Protein AF-A0A840B3X8-F1 (afdb_monomer_lite)

Organism: NCBI:txid1282858

pLDDT: mean 76.01, std 19.36, range [29.95, 95.94]

Foldseek 3Di:
DDDDDDDDDDDDDDDDDDDDDDDDDPPPPPPPVPCDLVNVLVVLVVLLVVLLVLLVVLLVQLLVLLVQLLVLLVQLLVDPDPVSLVSNLVSLVSNLVSLVSSLVSLVVLLVSLPDDPQVLSVLLNVLSVLLNVLSVLLSVLSVQLNVCVVVVNSVSNNVSSVSSSVSSVSSSVSSVSSSVSSSVSSVVSSVVSVVVSVVVD

Secondary structure (DSSP, 8-state):
------------------------------------HHHHHHHHHHHHHHHHHHHHHHHHHHHHHHHHHHHHHHHHHH---HHHHHHHHHHHHHHHHHHHHHHHHHHHHHHHTTTS--HHHHHHHHHHHHHHHHHHHHHHHHHHHHHHHHTT-HHHHHHHHHHHHHHHHHHHHHHHHHHHHHHHHHHHHHHHHHHHTTS--

Radius of gyration: 29.87 Å; chains: 1; bounding box: 70×22×103 Å

Sequence (201 aa):
MKMSVFYPAILMGASLMISGCSEQAEPEQETDKAVSASDVKDAARQRLTKAEQSAEVAAAEVVQAAKLSVTAAKLAVASAAQKDKQAAMELASKTEAAAVRAEERIKVTNSEIAGVVNENAKKAESLAKASVAASRDALAKTKASVEAGAKSDAAAAKAAALEAEQAANKAASAAVEASKAAAVAAKETWKKEMNETGQQD

Structure (mmCIF, N/CA/C/O backbone):
data_AF-A0A840B3X8-F1
#
_entry.id   AF-A0A840B3X8-F1
#
loop_
_atom_site.group_PDB
_atom_site.id
_atom_site.type_symbol
_atom_site.label_atom_id
_atom_site.label_alt_id
_atom_site.label_comp_id
_atom_site.label_asym_id
_atom_site.label_entity_id
_atom_site.label_seq_id
_atom_site.pdbx_PDB_ins_code
_atom_site.Cartn_x
_atom_site.Cartn_y
_atom_site.Cartn_z
_atom_site.occupancy
_atom_site.B_iso_or_equiv
_atom_site.auth_seq_id
_atom_site.auth_comp_id
_atom_site.auth_asym_id
_atom_site.auth_atom_id
_atom_site.pdbx_PDB_model_num
ATOM 1 N N . MET A 1 1 ? -41.729 5.518 -44.691 1.00 43.81 1 MET A N 1
ATOM 2 C CA . MET A 1 1 ? -42.313 4.951 -45.932 1.00 43.81 1 MET A CA 1
ATOM 3 C C . MET A 1 1 ? -41.727 5.688 -47.136 1.00 43.81 1 MET A C 1
ATOM 5 O O . MET A 1 1 ? -41.592 6.900 -47.026 1.00 43.81 1 MET A O 1
ATOM 9 N N . LYS A 1 2 ? -41.431 4.952 -48.232 1.00 36.00 2 LYS A N 1
ATOM 10 C CA . LYS A 1 2 ? -40.497 5.196 -49.376 1.00 36.00 2 LYS A CA 1
ATOM 11 C C . LYS A 1 2 ? -39.067 4.693 -49.060 1.00 36.00 2 LYS A C 1
ATOM 13 O O . LYS A 1 2 ? -38.410 5.328 -48.250 1.00 36.00 2 LYS A O 1
ATOM 18 N N . MET A 1 3 ? -38.619 3.465 -49.401 1.00 32.25 3 MET A N 1
ATOM 19 C CA . MET A 1 3 ? -38.439 2.767 -50.713 1.00 32.25 3 MET A CA 1
ATOM 20 C C . MET A 1 3 ? -37.634 3.627 -51.709 1.00 32.25 3 MET A C 1
ATOM 22 O O . MET A 1 3 ? -38.023 4.771 -51.904 1.00 32.25 3 MET A O 1
ATOM 26 N N . SER A 1 4 ? -36.520 3.222 -52.341 1.00 35.88 4 SER A N 1
ATOM 27 C CA . SER A 1 4 ? -35.952 1.909 -52.731 1.00 35.88 4 SER A CA 1
ATOM 28 C C . SER A 1 4 ? -34.420 2.047 -52.943 1.00 35.88 4 SER A C 1
ATOM 30 O O . SER A 1 4 ? -33.966 3.133 -53.279 1.00 35.88 4 SER A O 1
ATOM 32 N N . VAL A 1 5 ? -33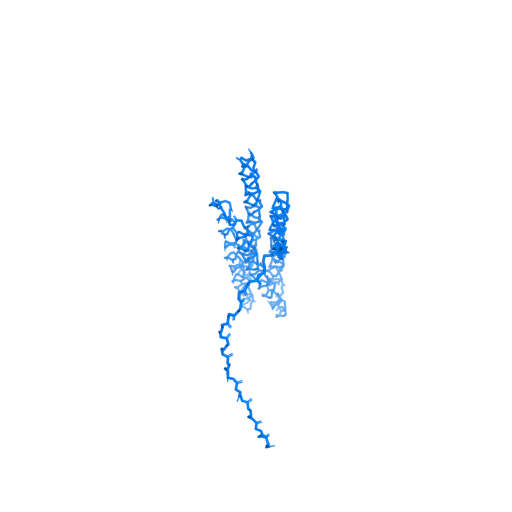.582 1.074 -52.548 1.00 44.34 5 VAL A N 1
ATOM 33 C CA . VAL A 1 5 ? -32.899 0.040 -53.383 1.00 44.34 5 VAL A CA 1
ATOM 34 C C . VAL A 1 5 ? -32.235 0.574 -54.660 1.00 44.34 5 VAL A C 1
ATOM 36 O O . VAL A 1 5 ? -32.961 1.043 -55.520 1.00 44.34 5 VAL A O 1
ATOM 39 N N . PHE A 1 6 ? -30.909 0.402 -54.809 1.00 35.62 6 PHE A N 1
ATOM 40 C CA . PHE A 1 6 ? -30.253 -0.178 -56.003 1.00 35.62 6 PHE A CA 1
ATOM 41 C C . PHE A 1 6 ? -28.744 -0.421 -55.759 1.00 35.62 6 PHE A C 1
ATOM 43 O O . PHE A 1 6 ? -27.979 0.511 -55.535 1.00 35.62 6 PHE A O 1
ATOM 50 N N . TYR A 1 7 ? -28.343 -1.695 -55.813 1.00 40.53 7 TYR A N 1
ATOM 51 C CA . TYR A 1 7 ? -26.980 -2.178 -56.089 1.00 40.53 7 TYR A CA 1
ATOM 52 C C . TYR A 1 7 ? -26.896 -2.481 -57.597 1.00 40.53 7 TYR A C 1
ATOM 54 O O . TYR A 1 7 ? -27.897 -2.922 -58.170 1.00 40.53 7 TYR A O 1
ATOM 62 N N . PRO A 1 8 ? -25.740 -2.262 -58.242 1.00 44.56 8 PRO A N 1
ATOM 63 C CA . PRO A 1 8 ? -24.958 -3.387 -58.794 1.00 44.56 8 PRO A CA 1
ATOM 64 C C . PRO A 1 8 ? -23.443 -3.145 -58.574 1.00 44.56 8 PRO A C 1
ATOM 66 O O . PRO A 1 8 ? -22.986 -2.012 -58.610 1.00 44.56 8 PRO A O 1
ATOM 69 N N . ALA A 1 9 ? -22.584 -4.083 -58.170 1.00 38.59 9 ALA A N 1
ATOM 70 C CA . ALA A 1 9 ? -22.215 -5.388 -58.726 1.00 38.59 9 ALA A CA 1
ATOM 71 C C . ALA A 1 9 ? -21.669 -5.360 -60.176 1.00 38.59 9 ALA A C 1
ATOM 73 O O . ALA A 1 9 ? -22.430 -5.436 -61.131 1.00 38.59 9 ALA A O 1
ATOM 74 N N . ILE A 1 10 ? -20.327 -5.394 -60.254 1.00 42.75 10 ILE A N 1
ATOM 75 C CA . ILE A 1 10 ? 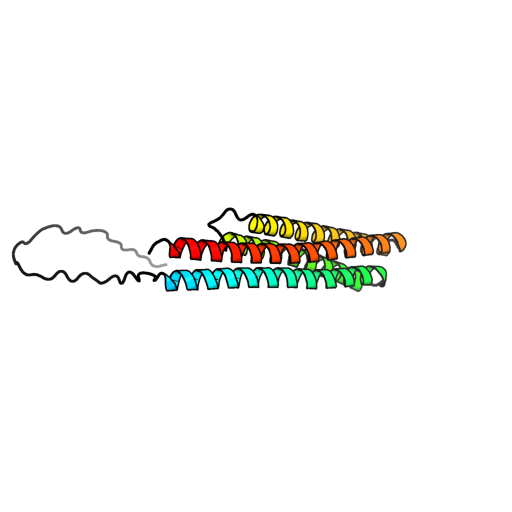-19.471 -6.121 -61.217 1.00 42.75 10 ILE A CA 1
ATOM 76 C C . ILE A 1 10 ? -19.353 -5.567 -62.649 1.00 42.75 10 ILE A C 1
ATOM 78 O O . ILE A 1 10 ? -20.283 -5.649 -63.441 1.00 42.75 10 ILE A O 1
ATOM 82 N N . LEU A 1 11 ? -18.117 -5.212 -63.034 1.00 36.28 11 LEU A N 1
ATOM 83 C CA . LEU A 1 11 ? -17.547 -5.633 -64.321 1.00 36.28 11 LEU A CA 1
ATOM 84 C C . LEU A 1 11 ? -16.011 -5.648 -64.273 1.00 36.28 11 LEU A C 1
ATOM 86 O O . LEU A 1 11 ? -15.354 -4.614 -64.188 1.00 36.28 11 LEU A O 1
ATOM 90 N N . MET A 1 12 ? -15.460 -6.864 -64.323 1.00 39.44 12 MET A N 1
ATOM 91 C CA . MET A 1 12 ? -14.094 -7.132 -64.761 1.00 39.44 12 MET A CA 1
ATOM 92 C C . MET A 1 12 ? -13.927 -6.667 -66.211 1.00 39.44 12 MET A C 1
ATOM 94 O O . MET A 1 12 ? -14.734 -7.025 -67.067 1.00 39.44 12 MET A O 1
ATOM 98 N N . GLY A 1 13 ? -12.844 -5.948 -66.492 1.00 35.03 13 GLY A N 1
ATOM 99 C CA . GLY A 1 13 ? -12.345 -5.706 -67.841 1.00 35.03 13 GLY A CA 1
ATOM 100 C C . GLY A 1 13 ? -10.888 -6.143 -67.919 1.00 35.03 13 GLY A C 1
ATOM 101 O O . GLY A 1 13 ? -10.007 -5.437 -67.442 1.00 35.03 13 GLY A O 1
ATOM 102 N N . ALA A 1 14 ? -10.648 -7.323 -68.485 1.00 35.06 14 ALA A N 1
ATOM 103 C CA . ALA A 1 14 ? -9.326 -7.789 -68.880 1.00 35.06 14 ALA A CA 1
ATOM 104 C C . ALA A 1 14 ? -9.089 -7.494 -70.369 1.00 35.06 14 ALA A C 1
ATOM 106 O O . ALA A 1 14 ? -10.002 -7.676 -71.173 1.00 35.06 14 ALA A O 1
ATOM 107 N N . SER A 1 15 ? -7.825 -7.199 -70.699 1.00 37.84 15 SER A N 1
ATOM 108 C CA . SER A 1 15 ? -7.126 -7.385 -71.993 1.00 37.84 15 SER A CA 1
ATOM 109 C C . SER A 1 15 ? -6.587 -6.123 -72.687 1.00 37.84 15 SER A C 1
ATOM 111 O O . SER A 1 15 ? -7.310 -5.383 -73.340 1.00 37.84 15 SER A O 1
ATOM 113 N N . LEU A 1 16 ? -5.255 -6.004 -72.576 1.00 35.56 16 LEU A N 1
ATOM 114 C CA . LEU A 1 16 ? -4.253 -5.904 -73.653 1.00 35.56 16 LEU A CA 1
ATOM 115 C C . LEU A 1 16 ? -4.361 -4.781 -74.698 1.00 35.56 16 LEU A C 1
ATOM 117 O O . LEU A 1 16 ? -5.151 -4.869 -75.629 1.00 35.56 16 LEU A O 1
ATOM 121 N N . MET A 1 17 ? -3.365 -3.886 -74.673 1.00 39.25 17 MET A N 1
ATOM 122 C CA . MET A 1 17 ? -2.598 -3.512 -75.869 1.00 39.25 17 MET A CA 1
ATOM 123 C C . MET A 1 17 ? -1.113 -3.342 -75.515 1.00 39.25 17 MET A C 1
ATOM 125 O O . MET A 1 17 ? -0.756 -2.713 -74.522 1.00 39.25 17 MET A O 1
ATOM 129 N N . ILE A 1 18 ? -0.268 -3.957 -76.340 1.00 38.09 18 ILE A N 1
ATOM 130 C CA . ILE A 1 18 ? 1.197 -3.931 -76.316 1.00 38.09 18 ILE A CA 1
ATOM 131 C C . ILE A 1 18 ? 1.689 -2.747 -77.164 1.00 38.09 18 ILE A C 1
ATOM 133 O O . ILE A 1 18 ? 1.070 -2.418 -78.174 1.00 38.09 18 ILE A O 1
ATOM 137 N N . SER A 1 19 ? 2.873 -2.242 -76.800 1.00 32.88 19 SER A N 1
ATOM 138 C CA . SER A 1 19 ? 3.914 -1.622 -77.643 1.00 32.88 19 SER A CA 1
ATOM 139 C C . SER A 1 19 ? 4.165 -0.127 -77.425 1.00 32.88 19 SER A C 1
ATOM 141 O O . SER A 1 19 ? 3.431 0.735 -77.896 1.00 32.88 19 SER A O 1
ATOM 143 N N . GLY A 1 20 ? 5.283 0.150 -76.751 1.00 29.95 20 GLY A N 1
ATOM 144 C CA . GLY A 1 20 ? 5.880 1.472 -76.599 1.00 29.95 20 GLY A CA 1
ATOM 145 C C . GLY A 1 20 ? 6.940 1.456 -75.502 1.00 29.95 20 GLY A C 1
ATOM 146 O O . GLY A 1 20 ? 6.627 1.700 -74.343 1.00 29.95 20 GLY A O 1
ATOM 147 N N . CYS A 1 21 ? 8.182 1.113 -75.853 1.00 43.06 21 CYS A N 1
ATOM 148 C CA . CYS A 1 21 ? 9.347 1.340 -75.001 1.00 43.06 21 CYS A CA 1
ATOM 149 C C . CYS A 1 21 ? 9.427 2.822 -74.615 1.00 43.06 21 CYS A C 1
ATOM 151 O O . CYS A 1 21 ? 9.493 3.649 -75.517 1.00 43.06 21 CYS A O 1
ATOM 153 N N . SER A 1 22 ? 9.463 3.121 -73.315 1.00 35.78 22 SER A N 1
ATOM 154 C CA . SER A 1 22 ? 10.277 4.188 -72.719 1.00 35.78 22 SER A CA 1
ATOM 155 C C . SER A 1 22 ? 10.156 4.151 -71.195 1.00 35.78 22 SER A C 1
ATOM 157 O O . SER A 1 22 ? 9.058 4.157 -70.646 1.00 35.78 22 SER A O 1
ATOM 159 N N . GLU A 1 23 ? 11.318 4.087 -70.547 1.00 41.47 23 GLU A N 1
ATOM 160 C CA . GLU A 1 23 ? 11.587 4.424 -69.148 1.00 41.47 23 GLU A CA 1
ATOM 161 C C . GLU A 1 23 ? 10.646 5.480 -68.546 1.00 41.47 23 GLU A C 1
ATOM 163 O O . GLU A 1 23 ? 10.614 6.614 -69.010 1.00 41.47 23 GLU A O 1
ATOM 168 N N . GLN A 1 24 ? 9.963 5.124 -67.455 1.00 32.78 24 GLN A N 1
ATOM 169 C CA . GLN A 1 24 ? 10.092 5.780 -66.146 1.00 32.78 24 GLN A CA 1
ATOM 170 C C . GLN A 1 24 ? 9.177 5.061 -65.151 1.00 32.78 24 GLN A C 1
ATOM 172 O O . GLN A 1 24 ? 7.973 5.290 -65.087 1.00 32.78 24 GLN A O 1
ATOM 177 N N . ALA A 1 25 ? 9.771 4.161 -64.370 1.00 32.81 25 AL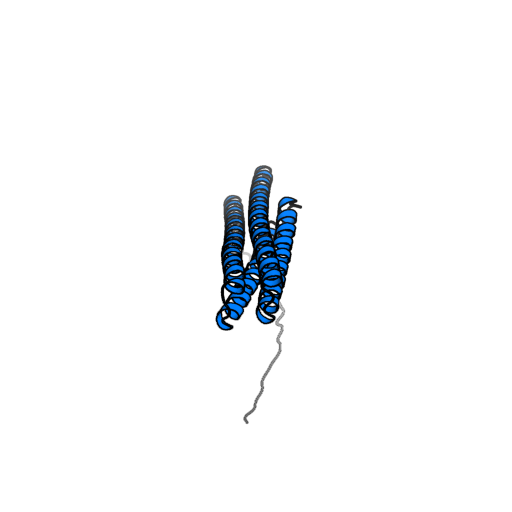A A N 1
ATOM 178 C CA . ALA A 1 25 ? 9.214 3.806 -63.078 1.00 32.81 25 ALA A CA 1
ATOM 179 C C . ALA A 1 25 ? 9.441 5.013 -62.161 1.00 32.81 25 ALA A C 1
ATOM 181 O O . ALA A 1 25 ? 10.573 5.274 -61.758 1.00 32.81 25 ALA A O 1
ATOM 182 N N . GLU A 1 26 ? 8.390 5.770 -61.868 1.00 33.00 26 GLU A N 1
ATOM 183 C CA . GLU A 1 26 ? 8.345 6.551 -60.637 1.00 33.00 26 GLU A CA 1
ATOM 184 C C . GLU A 1 26 ? 7.932 5.574 -59.531 1.00 33.00 26 GLU A C 1
ATOM 186 O O . GLU A 1 26 ? 6.785 5.122 -59.524 1.00 33.00 26 GLU A O 1
ATOM 191 N N . PRO A 1 27 ? 8.834 5.157 -58.625 1.00 37.50 27 PRO A N 1
ATOM 192 C CA . PRO A 1 27 ? 8.375 4.568 -57.388 1.00 37.50 27 PRO A CA 1
ATOM 193 C C . PRO A 1 27 ? 7.737 5.700 -56.585 1.00 37.50 27 PRO A C 1
ATOM 195 O O . PRO A 1 27 ? 8.393 6.697 -56.270 1.00 37.50 27 PRO A O 1
ATOM 198 N N . GLU A 1 28 ? 6.455 5.548 -56.258 1.00 36.66 28 GLU A N 1
ATOM 199 C CA . GLU A 1 28 ? 5.870 6.266 -55.136 1.00 36.66 28 GLU A CA 1
ATOM 200 C C . GLU A 1 28 ? 6.794 6.039 -53.935 1.00 36.66 28 GLU A C 1
ATOM 202 O O . GLU A 1 28 ? 6.959 4.918 -53.450 1.00 36.66 28 GLU A O 1
ATOM 207 N N . GLN A 1 29 ? 7.481 7.101 -53.513 1.00 36.72 29 GLN A N 1
ATOM 208 C CA . GLN A 1 29 ? 8.194 7.136 -52.249 1.00 36.72 29 GLN A CA 1
ATOM 209 C C . GLN A 1 29 ? 7.149 7.011 -51.136 1.00 36.72 29 GLN A C 1
ATOM 211 O O . GLN A 1 29 ? 6.694 8.006 -50.572 1.00 36.72 29 GLN A O 1
ATOM 216 N N . GLU A 1 30 ? 6.806 5.779 -50.765 1.00 37.25 30 GLU A N 1
ATOM 217 C CA . GLU A 1 30 ? 6.606 5.482 -49.356 1.00 37.25 30 GLU A CA 1
ATOM 218 C C . GLU A 1 30 ? 7.926 5.842 -48.676 1.00 37.25 30 GLU A C 1
ATOM 220 O O . GLU A 1 30 ? 8.924 5.126 -48.754 1.00 37.25 30 GLU A O 1
ATOM 225 N N . THR A 1 31 ? 7.974 7.031 -48.075 1.00 38.34 31 THR A N 1
ATOM 226 C CA . THR A 1 31 ? 9.018 7.370 -47.118 1.00 38.34 31 THR A CA 1
ATOM 227 C C . THR A 1 31 ? 8.847 6.438 -45.929 1.00 38.34 31 THR A C 1
ATOM 229 O O . THR A 1 31 ? 8.190 6.783 -44.944 1.00 38.34 31 THR A O 1
ATOM 232 N N . ASP A 1 32 ? 9.436 5.254 -46.038 1.00 42.78 32 ASP A N 1
ATOM 233 C CA . ASP A 1 32 ? 9.827 4.435 -44.909 1.00 42.78 32 ASP A CA 1
ATOM 234 C C . ASP A 1 32 ? 10.766 5.323 -44.085 1.00 42.78 32 ASP A C 1
ATOM 236 O O . ASP A 1 32 ? 11.942 5.516 -44.407 1.00 42.78 32 ASP A O 1
ATOM 240 N N . LYS A 1 33 ? 10.213 6.013 -43.079 1.00 53.09 33 LYS A N 1
ATOM 241 C CA . LYS A 1 33 ? 11.020 6.747 -42.107 1.00 53.09 33 LYS A CA 1
ATOM 242 C C . LYS A 1 33 ? 11.828 5.695 -41.368 1.00 53.09 33 LYS A C 1
ATOM 244 O O . LYS A 1 33 ? 11.353 5.133 -40.385 1.00 53.09 33 LYS A O 1
ATOM 249 N N . ALA A 1 34 ? 13.038 5.437 -41.854 1.00 53.72 34 ALA A N 1
ATOM 250 C CA . ALA A 1 34 ? 14.050 4.700 -41.127 1.00 53.72 34 ALA A CA 1
ATOM 251 C C . ALA A 1 34 ? 14.222 5.400 -39.775 1.00 53.72 34 ALA A C 1
ATOM 253 O O . ALA A 1 34 ? 14.782 6.493 -39.693 1.00 53.72 34 ALA A O 1
ATOM 254 N N . VAL A 1 35 ? 13.640 4.812 -38.730 1.00 59.06 35 VAL A N 1
ATOM 255 C CA . VAL A 1 35 ? 13.778 5.297 -37.360 1.00 59.06 35 VAL A CA 1
ATOM 256 C C . VAL A 1 35 ? 15.261 5.198 -37.039 1.00 59.06 35 VAL A C 1
ATOM 258 O O . VAL A 1 35 ? 15.825 4.103 -37.038 1.00 59.06 35 VAL A O 1
ATOM 261 N N . SER A 1 36 ? 15.918 6.341 -36.849 1.00 67.38 36 SER A N 1
ATOM 262 C CA . SER A 1 36 ? 17.353 6.354 -36.590 1.00 67.38 36 SER A CA 1
ATOM 263 C C . SER A 1 36 ? 17.643 5.695 -35.239 1.00 67.38 36 SER A C 1
ATOM 265 O O . SER A 1 36 ? 16.811 5.722 -34.328 1.00 67.38 36 SER A O 1
ATOM 267 N N . ALA A 1 37 ? 18.841 5.134 -35.058 1.00 66.56 37 ALA A N 1
ATOM 268 C CA . ALA A 1 37 ? 19.251 4.592 -33.761 1.00 66.56 37 ALA A CA 1
ATOM 269 C C . ALA A 1 37 ? 19.148 5.645 -32.634 1.00 66.56 37 ALA A C 1
ATOM 271 O O . ALA A 1 37 ? 18.861 5.295 -31.491 1.00 66.56 37 ALA A O 1
ATOM 272 N N . SER A 1 38 ? 19.319 6.937 -32.947 1.00 71.38 38 SER A N 1
ATOM 273 C CA . SER A 1 38 ? 19.054 8.047 -32.021 1.00 71.38 38 SER A CA 1
ATOM 274 C C . SER A 1 38 ? 17.578 8.177 -31.641 1.00 71.38 38 SER A C 1
ATOM 276 O O . SER A 1 38 ? 17.282 8.312 -30.456 1.00 71.38 38 SER A O 1
ATOM 278 N N . ASP A 1 39 ? 16.652 8.051 -32.596 1.00 77.62 39 ASP A N 1
ATOM 279 C CA . ASP A 1 39 ? 15.210 8.133 -32.325 1.00 77.62 39 ASP A CA 1
ATOM 280 C C . ASP A 1 39 ? 14.736 6.971 -31.436 1.00 77.62 39 ASP A C 1
ATOM 282 O O . ASP A 1 39 ? 13.909 7.162 -30.541 1.00 77.62 39 ASP A O 1
ATOM 286 N N . VAL A 1 40 ? 15.298 5.770 -31.629 1.00 74.19 40 VAL A N 1
ATOM 287 C CA . VAL A 1 40 ? 15.023 4.601 -30.773 1.00 74.19 40 VAL A CA 1
ATOM 288 C C . VAL A 1 40 ? 15.526 4.833 -29.345 1.00 74.19 40 VAL A C 1
ATOM 290 O O . VAL A 1 40 ? 14.791 4.584 -28.386 1.00 74.19 40 VAL A O 1
ATOM 293 N N . LYS A 1 41 ? 16.752 5.353 -29.188 1.00 76.81 41 LYS A N 1
ATOM 294 C CA . LYS A 1 41 ? 17.351 5.649 -27.875 1.00 76.81 41 LYS A CA 1
ATOM 295 C C . LYS A 1 41 ? 16.565 6.733 -27.132 1.00 76.81 41 LYS A C 1
ATOM 297 O O . LYS A 1 41 ? 16.276 6.575 -25.946 1.00 76.81 41 LYS A O 1
ATOM 302 N N . ASP A 1 42 ? 16.152 7.798 -27.811 1.00 80.44 42 ASP A N 1
ATOM 303 C CA . ASP A 1 42 ? 15.362 8.863 -27.188 1.00 80.44 42 ASP A CA 1
ATOM 304 C C . ASP A 1 42 ? 13.955 8.387 -26.798 1.00 80.44 42 ASP A C 1
ATOM 306 O O . ASP A 1 42 ? 13.479 8.696 -25.700 1.00 80.44 42 ASP A O 1
ATOM 310 N N . ALA A 1 43 ? 13.309 7.569 -27.634 1.00 78.06 43 ALA A N 1
ATOM 311 C CA . ALA A 1 43 ? 12.009 6.979 -27.323 1.00 78.06 43 ALA A CA 1
ATOM 312 C C . ALA A 1 43 ? 12.071 6.034 -26.110 1.00 78.06 43 ALA A C 1
ATOM 314 O O . ALA A 1 43 ? 11.212 6.112 -25.224 1.00 78.06 43 ALA A O 1
ATOM 315 N N . ALA A 1 44 ? 13.094 5.179 -26.030 1.00 74.81 44 ALA A N 1
ATOM 316 C CA . ALA A 1 44 ? 13.322 4.294 -24.889 1.00 74.81 44 ALA A CA 1
ATOM 317 C C . ALA A 1 44 ? 13.569 5.086 -23.594 1.00 74.81 44 ALA A C 1
ATOM 319 O O . ALA A 1 44 ? 12.943 4.819 -22.565 1.00 74.81 44 ALA A O 1
ATOM 320 N N . ARG A 1 45 ? 14.390 6.143 -23.655 1.00 80.25 45 ARG A N 1
ATOM 321 C CA . ARG A 1 45 ? 14.662 7.009 -22.501 1.00 80.25 45 ARG A CA 1
ATOM 322 C C . ARG A 1 45 ? 13.392 7.664 -21.978 1.00 80.25 45 ARG A C 1
ATOM 324 O O . ARG A 1 45 ? 13.131 7.640 -20.778 1.00 80.25 45 ARG A O 1
ATOM 331 N N . GLN A 1 46 ? 12.594 8.237 -22.878 1.00 83.94 46 GLN A N 1
ATOM 332 C CA . GLN A 1 46 ? 11.345 8.900 -22.512 1.00 83.94 46 GLN A CA 1
ATOM 333 C C . GLN A 1 46 ? 10.338 7.932 -21.889 1.00 83.94 46 GLN A C 1
ATOM 335 O O . GLN A 1 46 ? 9.667 8.302 -20.925 1.00 83.94 46 GLN A O 1
ATOM 340 N N . ARG A 1 47 ? 10.229 6.707 -22.416 1.00 80.75 47 ARG A N 1
ATOM 341 C CA . ARG A 1 47 ? 9.367 5.661 -21.847 1.00 80.75 47 ARG A CA 1
ATOM 342 C C . ARG A 1 47 ? 9.787 5.321 -20.421 1.00 80.75 47 ARG A C 1
ATOM 344 O O . ARG A 1 47 ? 8.986 5.461 -19.506 1.00 80.75 47 ARG A O 1
ATOM 351 N N . LEU A 1 48 ? 11.061 5.000 -20.209 1.00 80.12 48 LEU A N 1
ATOM 352 C CA . LEU A 1 48 ? 11.570 4.611 -18.892 1.00 80.12 48 LEU A CA 1
ATOM 353 C C . LEU A 1 48 ? 11.476 5.749 -17.862 1.00 80.12 48 LEU A C 1
ATOM 355 O O . LEU A 1 48 ? 11.103 5.501 -16.718 1.00 80.12 48 LEU A O 1
ATOM 359 N N . THR A 1 49 ? 11.714 7.004 -18.265 1.00 83.25 49 THR A N 1
ATOM 360 C CA . THR A 1 49 ? 11.499 8.167 -17.383 1.00 83.25 49 THR A CA 1
ATOM 361 C C . THR A 1 49 ? 10.027 8.337 -16.996 1.00 83.25 49 THR A C 1
ATOM 363 O O . THR A 1 49 ? 9.728 8.607 -15.834 1.00 83.25 49 THR A O 1
ATOM 366 N N . LYS A 1 50 ? 9.085 8.157 -17.932 1.00 83.50 50 LYS A N 1
ATOM 367 C CA . LYS A 1 50 ? 7.647 8.199 -17.612 1.00 83.50 50 LYS A CA 1
ATOM 368 C C . LYS A 1 50 ? 7.250 7.064 -16.670 1.00 83.50 50 LYS A C 1
ATOM 370 O O . LYS A 1 50 ? 6.464 7.284 -15.748 1.00 83.50 50 LYS A O 1
ATOM 375 N N . ALA A 1 51 ? 7.812 5.879 -16.878 1.00 76.44 51 ALA A N 1
ATOM 376 C CA . ALA A 1 51 ? 7.547 4.707 -16.062 1.00 76.44 51 ALA A CA 1
ATOM 377 C C . ALA A 1 51 ? 8.039 4.891 -14.611 1.00 76.44 51 ALA A C 1
ATOM 379 O O . ALA A 1 51 ? 7.323 4.537 -13.671 1.00 76.44 51 ALA A O 1
ATOM 380 N N . GLU A 1 52 ? 9.212 5.510 -14.425 1.00 80.81 52 GLU A N 1
ATOM 381 C CA . GLU A 1 52 ? 9.766 5.891 -13.117 1.00 80.81 52 GLU A CA 1
ATOM 382 C C . GLU A 1 52 ? 8.875 6.923 -12.408 1.00 80.81 52 GLU A C 1
ATOM 384 O O . GLU A 1 52 ? 8.410 6.679 -11.294 1.00 80.81 52 GLU A O 1
ATOM 389 N N . GLN A 1 53 ? 8.529 8.021 -13.087 1.00 87.06 53 GLN A N 1
ATOM 390 C CA . GLN A 1 53 ? 7.646 9.058 -12.535 1.00 87.06 53 GLN A CA 1
ATOM 391 C C . GLN A 1 53 ? 6.268 8.504 -12.149 1.00 87.06 53 GLN A C 1
ATOM 393 O O . GLN A 1 53 ? 5.721 8.851 -11.102 1.00 87.06 53 GLN A O 1
ATOM 398 N N . SER A 1 54 ? 5.697 7.618 -12.970 1.00 83.06 54 SER A N 1
ATOM 399 C CA . SER A 1 54 ? 4.413 6.973 -12.676 1.00 83.06 54 SER A CA 1
ATOM 400 C C . SER A 1 54 ? 4.478 6.131 -11.396 1.00 83.06 54 SER A C 1
ATOM 402 O O . SER A 1 54 ? 3.560 6.187 -10.572 1.00 83.06 54 SER A O 1
ATOM 404 N N . ALA A 1 55 ? 5.577 5.396 -11.192 1.00 80.00 55 ALA A N 1
ATOM 405 C CA . ALA A 1 55 ? 5.796 4.595 -9.992 1.00 80.00 55 ALA A CA 1
ATOM 406 C C . ALA A 1 55 ? 6.030 5.462 -8.739 1.00 80.00 55 ALA A C 1
ATOM 408 O O . ALA A 1 55 ? 5.570 5.114 -7.652 1.00 80.00 55 ALA A O 1
ATOM 409 N N . GLU A 1 56 ? 6.713 6.600 -8.861 1.00 87.19 56 GLU A N 1
ATOM 410 C CA . GLU A 1 56 ? 6.883 7.554 -7.754 1.00 87.19 56 GLU A CA 1
ATOM 411 C C . GLU A 1 56 ? 5.559 8.207 -7.341 1.00 87.19 56 GLU A C 1
ATOM 413 O O . GLU A 1 56 ? 5.232 8.253 -6.152 1.00 87.19 56 GLU A O 1
ATOM 418 N N . VAL A 1 57 ? 4.757 8.656 -8.314 1.00 89.31 57 VAL A N 1
ATOM 419 C CA . VAL A 1 57 ? 3.421 9.223 -8.063 1.00 89.31 57 VAL A CA 1
ATOM 420 C C . VAL A 1 57 ? 2.528 8.197 -7.367 1.00 89.31 57 VAL A C 1
ATOM 422 O O . VAL A 1 57 ? 1.876 8.520 -6.375 1.00 89.31 57 VAL A O 1
ATOM 425 N N . ALA A 1 58 ? 2.553 6.946 -7.832 1.00 81.06 58 ALA A N 1
ATOM 426 C CA . ALA A 1 58 ? 1.856 5.832 -7.198 1.00 81.06 58 ALA A CA 1
ATOM 427 C C . ALA A 1 58 ? 2.224 5.682 -5.712 1.00 81.06 58 ALA A C 1
ATOM 429 O O . ALA A 1 58 ? 1.344 5.619 -4.852 1.00 81.06 58 ALA A O 1
ATOM 430 N N . ALA A 1 59 ? 3.520 5.656 -5.394 1.00 85.94 59 ALA A N 1
ATOM 431 C CA . ALA A 1 59 ? 3.979 5.533 -4.015 1.00 85.94 59 ALA A CA 1
ATOM 432 C C . ALA A 1 59 ? 3.578 6.742 -3.159 1.00 85.94 59 ALA A C 1
ATOM 434 O O . ALA A 1 59 ? 3.134 6.570 -2.022 1.00 85.94 59 ALA A O 1
ATOM 435 N N . ALA A 1 60 ? 3.682 7.958 -3.701 1.00 90.56 60 ALA A N 1
ATOM 436 C CA . ALA A 1 60 ? 3.289 9.178 -3.005 1.00 90.56 60 ALA A CA 1
ATOM 437 C C . ALA A 1 60 ? 1.788 9.198 -2.667 1.00 90.56 60 ALA A C 1
ATOM 439 O O . ALA A 1 60 ? 1.426 9.537 -1.537 1.00 90.56 60 ALA A O 1
ATOM 440 N N . GLU A 1 61 ? 0.925 8.774 -3.600 1.00 88.44 61 GLU A N 1
ATOM 441 C CA . GLU A 1 61 ? -0.519 8.639 -3.367 1.00 88.44 61 GLU A CA 1
ATOM 442 C C . GLU A 1 61 ? -0.810 7.674 -2.205 1.00 88.44 61 GLU A C 1
ATOM 444 O O . GLU A 1 61 ? -1.597 8.002 -1.313 1.00 88.44 61 GLU A O 1
ATOM 449 N N . VAL A 1 62 ? -0.149 6.510 -2.169 1.00 87.06 62 VAL A N 1
ATOM 450 C CA . VAL A 1 62 ? -0.326 5.526 -1.085 1.00 87.06 62 VAL A CA 1
ATOM 451 C C . VAL A 1 62 ? 0.167 6.073 0.247 1.00 87.06 62 VAL A C 1
ATOM 453 O O . VAL A 1 62 ? -0.523 5.935 1.252 1.00 87.06 62 VAL A O 1
ATOM 456 N N . VAL A 1 63 ? 1.329 6.728 0.278 1.00 89.00 63 VAL A N 1
ATOM 457 C CA . VAL A 1 63 ? 1.874 7.338 1.502 1.00 89.00 63 VAL A CA 1
ATOM 458 C C . VAL A 1 63 ? 0.929 8.412 2.038 1.00 89.00 63 VAL A C 1
ATOM 460 O O . VAL A 1 63 ? 0.681 8.477 3.244 1.00 89.00 63 VAL A O 1
ATOM 463 N N . GLN A 1 64 ? 0.392 9.264 1.164 1.00 90.56 64 GLN A N 1
ATOM 464 C CA . GLN A 1 64 ? -0.566 10.289 1.564 1.00 90.56 64 GLN A CA 1
ATOM 465 C C . GLN A 1 64 ? -1.855 9.659 2.095 1.00 90.56 64 GLN A C 1
ATOM 467 O O . GLN A 1 64 ? -2.343 10.066 3.150 1.00 90.56 64 GLN A O 1
ATOM 472 N N . ALA A 1 65 ? -2.385 8.650 1.406 1.00 85.12 65 ALA A N 1
ATOM 473 C CA . ALA A 1 65 ? -3.597 7.974 1.833 1.00 85.12 65 ALA A CA 1
ATOM 474 C C . ALA A 1 65 ? -3.391 7.237 3.167 1.00 85.12 65 ALA A C 1
ATOM 476 O O . ALA A 1 65 ? -4.180 7.421 4.089 1.00 85.12 65 ALA A O 1
ATOM 477 N N . ALA A 1 66 ? -2.266 6.542 3.346 1.00 83.06 66 ALA A N 1
ATOM 478 C CA . ALA A 1 66 ? -1.902 5.899 4.604 1.00 83.06 66 ALA A CA 1
ATOM 479 C C . ALA A 1 66 ? -1.851 6.899 5.770 1.00 83.06 66 ALA A C 1
ATOM 481 O O . ALA A 1 66 ? -2.411 6.626 6.829 1.00 83.06 66 ALA A O 1
ATOM 482 N N . LYS A 1 67 ? -1.274 8.095 5.574 1.00 87.88 67 LYS A N 1
ATOM 483 C CA . LYS A 1 67 ? -1.306 9.168 6.589 1.00 87.88 67 LYS A CA 1
ATOM 484 C C . LYS A 1 67 ? -2.736 9.574 6.950 1.00 87.88 67 LYS A C 1
ATOM 486 O O . LYS A 1 67 ? -3.036 9.779 8.124 1.00 87.88 67 LYS A O 1
ATOM 491 N N . LEU A 1 68 ? -3.627 9.669 5.963 1.00 86.75 68 LEU A N 1
ATOM 492 C CA . LEU A 1 68 ? -5.044 9.940 6.208 1.00 86.75 68 LEU A CA 1
ATOM 493 C C . LEU A 1 68 ? -5.723 8.785 6.959 1.00 86.75 68 LEU A C 1
ATOM 495 O O . LEU A 1 68 ? -6.504 9.045 7.870 1.00 86.75 68 LEU A O 1
ATOM 499 N N . SER A 1 69 ? -5.389 7.531 6.648 1.00 78.56 69 SER A N 1
ATOM 500 C CA . SER A 1 69 ? -5.881 6.350 7.373 1.00 78.56 69 SER A CA 1
ATOM 501 C C . SER A 1 69 ? -5.415 6.315 8.829 1.00 78.56 69 SER A C 1
ATOM 503 O O . SER A 1 69 ? -6.170 5.920 9.714 1.00 78.56 69 SER A O 1
ATOM 505 N N . VAL A 1 70 ? -4.189 6.761 9.111 1.00 83.62 70 VAL A N 1
ATOM 506 C CA . VAL A 1 70 ? -3.694 6.907 10.489 1.00 83.62 70 VAL A CA 1
ATOM 507 C C . VAL A 1 70 ? -4.488 7.982 11.231 1.00 83.62 70 VAL A C 1
ATOM 509 O O . VAL A 1 70 ? -4.905 7.775 12.370 1.00 83.62 70 VAL A O 1
ATOM 512 N N . THR A 1 71 ? -4.752 9.120 10.586 1.00 83.88 71 THR A N 1
ATOM 513 C CA . THR A 1 71 ? -5.617 10.166 11.154 1.00 83.88 71 THR A CA 1
ATOM 514 C C . THR A 1 71 ? -7.024 9.632 11.421 1.00 83.88 71 THR A C 1
ATOM 516 O O . THR A 1 71 ? -7.575 9.869 12.492 1.00 83.88 71 THR A O 1
ATOM 519 N N . ALA A 1 72 ? -7.579 8.847 10.500 1.00 76.38 72 ALA A N 1
ATOM 520 C CA . ALA A 1 72 ? -8.854 8.163 10.668 1.00 76.38 72 ALA A CA 1
ATOM 521 C C . ALA A 1 72 ? -8.885 7.222 11.874 1.00 76.38 72 ALA A C 1
ATOM 523 O O . ALA A 1 72 ? -9.816 7.294 12.672 1.00 76.38 72 ALA A O 1
ATOM 524 N N . ALA A 1 73 ? -7.866 6.378 12.042 1.00 75.44 73 ALA A N 1
ATOM 525 C CA . ALA A 1 73 ? -7.766 5.477 13.186 1.00 75.44 73 ALA A CA 1
ATOM 526 C C . ALA A 1 73 ? -7.735 6.251 14.517 1.00 75.44 73 ALA A C 1
ATOM 528 O O . ALA A 1 73 ? -8.403 5.874 15.479 1.00 75.44 73 ALA A O 1
ATOM 529 N N . LYS A 1 74 ? -7.028 7.387 14.556 1.00 81.56 74 LYS A N 1
ATOM 530 C CA . LYS A 1 74 ? -6.981 8.274 15.730 1.00 81.56 74 LYS A CA 1
ATOM 531 C C . LYS A 1 74 ? -8.333 8.940 16.001 1.00 81.56 74 LYS A C 1
ATOM 533 O O . LYS A 1 74 ? -8.780 8.967 17.147 1.00 81.56 74 LYS A O 1
ATOM 538 N N . LEU A 1 75 ? -9.010 9.423 14.958 1.00 74.56 75 LEU A N 1
ATOM 539 C CA . LEU A 1 75 ? -10.348 10.018 15.055 1.00 74.56 75 LEU A CA 1
ATOM 540 C C . LEU A 1 75 ? -11.405 9.010 15.525 1.00 74.56 75 LEU A C 1
ATOM 542 O O . LEU A 1 75 ? -12.238 9.358 16.359 1.00 74.56 75 LEU A O 1
ATOM 546 N N . ALA A 1 76 ? -11.343 7.764 15.047 1.00 72.62 76 ALA A N 1
ATOM 547 C CA . ALA A 1 76 ? -12.277 6.701 15.419 1.00 72.62 76 ALA A CA 1
ATOM 548 C C . ALA A 1 76 ? -12.264 6.392 16.926 1.00 72.62 76 ALA A C 1
ATOM 550 O O . ALA A 1 76 ? -13.294 6.026 17.488 1.00 72.62 76 ALA A O 1
ATOM 551 N N . VAL A 1 77 ? -11.113 6.567 17.581 1.00 79.25 77 VAL A N 1
ATOM 552 C CA . VAL A 1 77 ? -10.957 6.384 19.032 1.00 79.25 77 VAL A CA 1
ATOM 553 C C . VAL A 1 77 ? -11.317 7.648 19.814 1.00 79.25 77 VAL A C 1
ATOM 555 O O . VAL A 1 77 ? -11.831 7.553 20.927 1.00 79.25 77 VAL A O 1
ATOM 558 N N . ALA A 1 78 ? -11.022 8.830 19.267 1.00 78.00 78 ALA A N 1
ATOM 559 C CA . ALA A 1 78 ? -11.205 10.101 19.967 1.00 78.00 78 ALA A CA 1
ATOM 560 C C . ALA A 1 78 ? -12.653 10.618 19.938 1.00 78.00 78 ALA A C 1
ATOM 562 O O . ALA A 1 78 ? -13.040 11.375 20.828 1.00 78.00 78 ALA A O 1
ATOM 563 N N . SER A 1 79 ? -13.449 10.232 18.935 1.00 72.06 79 SER A N 1
ATOM 564 C CA . SER A 1 79 ? -14.788 10.782 18.723 1.00 72.06 79 SER A CA 1
ATOM 565 C C . SER A 1 79 ? -15.908 9.764 18.928 1.00 72.06 79 SER A C 1
ATOM 567 O O . SER A 1 79 ? -15.923 8.677 18.351 1.00 72.06 79 SER A O 1
ATOM 569 N N . ALA A 1 80 ? -16.920 10.165 19.701 1.00 69.12 80 ALA A N 1
ATOM 570 C CA . ALA A 1 80 ? -18.186 9.442 19.800 1.00 69.12 80 ALA A CA 1
ATOM 571 C C . ALA A 1 80 ? -19.114 9.703 18.595 1.00 69.12 80 ALA A C 1
ATOM 573 O O . ALA A 1 80 ? -20.103 8.989 18.417 1.00 69.12 80 ALA A O 1
ATOM 574 N N . ALA A 1 81 ? -18.816 10.709 17.763 1.00 80.25 81 ALA A N 1
ATOM 575 C CA . ALA A 1 81 ? -19.693 11.138 16.683 1.00 80.25 81 ALA A CA 1
ATOM 576 C C . ALA A 1 81 ? -19.689 10.147 15.508 1.00 80.25 81 ALA A C 1
ATOM 578 O O . ALA A 1 81 ? -18.647 9.778 14.965 1.00 80.25 81 ALA A O 1
ATOM 579 N N . GLN A 1 82 ? -20.884 9.774 15.044 1.00 77.31 82 GLN A N 1
ATOM 580 C CA . GLN A 1 82 ? -21.049 8.858 13.911 1.00 77.31 82 GLN A CA 1
ATOM 581 C C . GLN A 1 82 ? -20.434 9.400 12.610 1.00 77.31 82 GLN A C 1
ATOM 583 O O . GLN A 1 82 ? -19.914 8.629 11.805 1.00 77.31 82 GLN A O 1
ATOM 588 N N . LYS A 1 83 ? -20.452 10.725 12.419 1.00 82.19 83 LYS A N 1
ATOM 589 C CA . LYS A 1 83 ? -19.839 11.391 11.262 1.00 82.19 83 LYS A CA 1
ATOM 590 C C . LYS A 1 83 ? -18.325 11.157 11.199 1.00 82.19 83 LYS A C 1
ATOM 592 O O . LYS A 1 83 ? -17.796 10.907 10.121 1.00 82.19 83 LYS A O 1
ATOM 597 N N . ASP A 1 84 ? -17.647 11.158 12.342 1.00 80.88 84 ASP A N 1
ATOM 598 C CA . ASP A 1 84 ? -16.195 10.958 12.400 1.00 80.88 84 ASP A CA 1
ATOM 599 C C . ASP A 1 84 ? -15.827 9.490 12.165 1.00 80.88 84 ASP A C 1
ATOM 601 O O . ASP A 1 84 ? -14.832 9.194 11.508 1.00 80.88 84 ASP A O 1
ATOM 605 N N . LYS A 1 85 ? -16.686 8.561 12.601 1.00 80.56 85 LYS A N 1
ATOM 606 C CA . LYS A 1 85 ? -16.574 7.130 12.278 1.00 80.56 85 LYS A CA 1
ATOM 607 C C . LYS A 1 85 ? -16.739 6.865 10.777 1.00 80.56 85 LYS A C 1
ATOM 609 O O . LYS A 1 85 ? -15.996 6.069 10.210 1.00 80.56 85 LYS A O 1
ATOM 614 N N . GLN A 1 86 ? -17.674 7.551 10.116 1.00 84.50 86 GLN A N 1
ATOM 615 C CA . GLN A 1 86 ? -17.838 7.478 8.658 1.00 84.50 86 GLN A CA 1
ATOM 616 C C . GLN A 1 86 ? -16.634 8.072 7.922 1.00 84.50 86 GLN A C 1
ATOM 618 O O . GLN A 1 86 ? -16.112 7.436 7.008 1.00 84.50 86 GLN A O 1
ATOM 623 N N . ALA A 1 87 ? -16.148 9.236 8.360 1.00 85.19 87 ALA A N 1
ATOM 624 C CA . ALA A 1 87 ? -14.938 9.838 7.811 1.00 85.19 87 ALA A CA 1
ATOM 625 C C . ALA A 1 87 ? -13.728 8.904 7.974 1.00 85.19 87 ALA A C 1
ATOM 627 O O . ALA A 1 87 ? -12.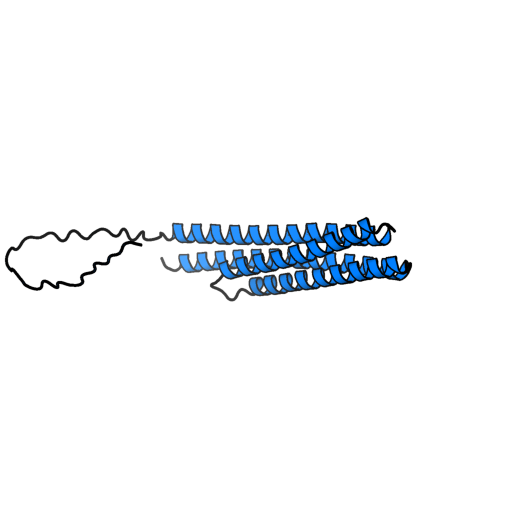942 8.743 7.042 1.00 85.19 87 ALA A O 1
ATOM 628 N N . ALA A 1 88 ? -13.605 8.224 9.118 1.00 82.38 88 ALA A N 1
ATOM 629 C CA . ALA A 1 88 ? -12.533 7.266 9.344 1.00 82.38 88 ALA A CA 1
ATOM 630 C C . ALA A 1 88 ? -12.563 6.103 8.336 1.00 82.38 88 ALA A C 1
ATOM 632 O O . ALA A 1 88 ? -11.541 5.764 7.737 1.00 82.38 88 ALA A O 1
ATOM 633 N N . MET A 1 89 ? -13.750 5.541 8.093 1.00 84.44 89 MET A N 1
ATOM 634 C CA . MET A 1 89 ? -13.951 4.484 7.098 1.00 84.44 89 MET A CA 1
ATOM 635 C C . MET A 1 89 ? -13.661 4.959 5.669 1.00 84.44 89 MET A C 1
ATOM 637 O O . MET A 1 89 ? -13.036 4.234 4.895 1.00 84.44 89 MET A O 1
ATOM 641 N N . GLU A 1 90 ? -14.071 6.179 5.316 1.00 88.50 90 GLU A N 1
ATOM 642 C CA . GLU A 1 90 ? -13.816 6.760 3.996 1.00 88.50 90 GLU A CA 1
ATOM 643 C C . GLU A 1 90 ? -12.312 6.934 3.734 1.00 88.50 90 GLU A C 1
ATOM 645 O O . GLU A 1 90 ? -11.814 6.572 2.668 1.00 88.50 90 GLU A O 1
ATOM 650 N N . LEU A 1 91 ? -11.561 7.453 4.709 1.00 85.06 91 LEU A N 1
ATOM 651 C CA . LEU A 1 91 ? -10.113 7.644 4.579 1.00 85.06 91 LEU A CA 1
ATOM 652 C C . LEU A 1 91 ? -9.355 6.308 4.494 1.00 85.06 91 LEU A C 1
ATOM 654 O O . LEU A 1 91 ? -8.414 6.184 3.704 1.00 85.06 91 LEU A O 1
ATOM 658 N N . ALA A 1 92 ? -9.780 5.291 5.246 1.00 82.62 92 ALA A N 1
ATOM 659 C CA . ALA A 1 92 ? -9.208 3.951 5.137 1.00 82.62 92 ALA A CA 1
ATOM 660 C C . ALA A 1 92 ? -9.496 3.320 3.759 1.00 82.62 92 ALA A C 1
ATOM 662 O O . ALA A 1 92 ? -8.598 2.766 3.126 1.00 82.62 92 ALA A O 1
ATOM 663 N N . SER A 1 93 ? -10.710 3.500 3.228 1.00 87.81 93 SER A N 1
ATOM 664 C CA . SER A 1 93 ? -11.076 3.058 1.875 1.00 87.81 93 SER A CA 1
ATOM 665 C C . SER A 1 93 ? -10.259 3.767 0.783 1.00 87.81 93 SER A C 1
ATOM 667 O O . SER A 1 93 ? -9.778 3.126 -0.153 1.00 87.81 93 SER A O 1
ATOM 669 N N . LYS A 1 94 ? -9.999 5.075 0.931 1.00 88.31 94 LYS A N 1
ATOM 670 C CA . LYS A 1 94 ? -9.102 5.827 0.029 1.00 88.31 94 LYS A CA 1
ATOM 671 C C . LYS A 1 94 ? -7.679 5.265 0.004 1.00 88.31 94 LYS A C 1
ATOM 673 O O . LYS A 1 94 ? -7.029 5.339 -1.037 1.00 88.31 94 LYS A O 1
ATOM 678 N N . THR A 1 95 ? -7.212 4.694 1.112 1.00 82.88 95 THR A N 1
ATOM 679 C CA . THR A 1 95 ? -5.888 4.054 1.205 1.00 82.88 95 THR A CA 1
ATOM 680 C C . THR A 1 95 ? -5.821 2.767 0.410 1.00 82.88 95 THR A C 1
ATOM 682 O O . THR A 1 95 ? -4.901 2.604 -0.387 1.00 82.88 95 THR A O 1
ATOM 685 N N . GLU A 1 96 ? -6.830 1.902 0.535 1.00 88.19 96 GLU A N 1
ATOM 686 C CA . GLU A 1 96 ? -6.940 0.720 -0.324 1.00 88.19 96 GLU A CA 1
ATOM 687 C C . GLU A 1 96 ? -6.989 1.117 -1.802 1.00 88.19 96 GLU A C 1
ATOM 689 O O . GLU A 1 96 ? -6.218 0.594 -2.606 1.00 88.19 96 GLU A O 1
ATOM 694 N N . ALA A 1 97 ? -7.835 2.085 -2.159 1.00 89.88 97 ALA A N 1
ATOM 695 C CA . ALA A 1 97 ? -7.961 2.533 -3.541 1.00 89.88 97 ALA A CA 1
ATOM 696 C C . ALA A 1 97 ? -6.640 3.096 -4.096 1.00 89.88 97 ALA A C 1
ATOM 698 O O . ALA A 1 97 ? -6.303 2.841 -5.251 1.00 89.88 97 ALA A O 1
ATOM 699 N N . ALA A 1 98 ? -5.879 3.845 -3.291 1.00 87.00 98 ALA A N 1
ATOM 700 C CA . ALA A 1 98 ? -4.553 4.326 -3.676 1.00 87.00 98 ALA A CA 1
ATOM 701 C C . ALA A 1 98 ? -3.563 3.173 -3.886 1.00 87.00 98 ALA A C 1
ATOM 703 O O . ALA A 1 98 ? -2.828 3.180 -4.870 1.00 87.00 98 ALA A O 1
ATOM 704 N N . ALA A 1 99 ? -3.571 2.162 -3.013 1.00 83.75 99 ALA A N 1
ATOM 705 C CA . ALA A 1 99 ? -2.690 1.005 -3.145 1.00 83.75 99 ALA A CA 1
ATOM 706 C C . ALA A 1 99 ? -3.006 0.171 -4.392 1.00 83.75 99 ALA A C 1
ATOM 708 O O . ALA A 1 99 ? -2.087 -0.259 -5.085 1.00 83.75 99 ALA A O 1
ATOM 709 N N . VAL A 1 100 ? -4.288 -0.004 -4.726 1.00 91.88 100 VAL A N 1
ATOM 710 C CA . VAL A 1 100 ? -4.706 -0.694 -5.957 1.00 91.88 100 VAL A CA 1
ATOM 711 C C . VAL A 1 100 ? -4.242 0.074 -7.196 1.00 91.88 100 VAL A C 1
ATOM 713 O O . VAL A 1 100 ? -3.615 -0.513 -8.075 1.00 91.88 100 VAL A O 1
ATOM 716 N N . ARG A 1 101 ? -4.446 1.399 -7.237 1.00 88.38 101 ARG A N 1
ATOM 717 C CA . ARG A 1 101 ? -3.922 2.235 -8.333 1.00 88.38 101 ARG A CA 1
ATOM 718 C C . ARG A 1 101 ? -2.401 2.156 -8.439 1.00 88.38 101 ARG A C 1
ATOM 720 O O . ARG A 1 101 ? -1.864 2.168 -9.543 1.00 88.38 101 ARG A O 1
ATOM 727 N N . ALA A 1 102 ? -1.699 2.081 -7.310 1.00 83.94 102 ALA A N 1
ATOM 728 C CA . ALA A 1 102 ? -0.252 1.933 -7.306 1.00 83.94 102 ALA A CA 1
ATOM 729 C C . ALA A 1 102 ? 0.196 0.583 -7.880 1.00 83.94 102 ALA A C 1
ATOM 731 O O . ALA A 1 102 ? 1.130 0.543 -8.679 1.00 83.94 102 ALA A O 1
ATOM 732 N N . GLU A 1 103 ? -0.498 -0.506 -7.539 1.00 90.38 103 GLU A N 1
ATOM 733 C CA . GLU A 1 103 ? -0.265 -1.825 -8.134 1.00 90.38 103 GLU A CA 1
ATOM 734 C C . GLU A 1 103 ? -0.478 -1.814 -9.650 1.00 90.38 103 GLU A C 1
ATOM 736 O O . GLU A 1 103 ? 0.352 -2.336 -10.392 1.00 90.38 103 GLU A O 1
ATOM 741 N N . GLU A 1 104 ? -1.556 -1.191 -10.125 1.00 90.06 104 GLU A N 1
ATOM 742 C CA . GLU A 1 104 ? -1.841 -1.060 -11.556 1.00 90.06 104 GLU A CA 1
ATOM 743 C C . GLU A 1 104 ? -0.765 -0.252 -12.284 1.00 90.06 104 GLU A C 1
ATOM 745 O O . GLU A 1 104 ? -0.249 -0.702 -13.307 1.00 90.06 104 GLU A O 1
ATOM 750 N N . ARG A 1 105 ? -0.365 0.902 -11.738 1.00 86.25 105 ARG A N 1
ATOM 751 C CA . ARG A 1 105 ? 0.710 1.725 -12.312 1.00 86.25 105 ARG A CA 1
ATOM 752 C C . ARG A 1 105 ? 2.027 0.958 -12.391 1.00 86.25 105 ARG A C 1
ATOM 754 O O . ARG A 1 105 ? 2.692 1.031 -13.416 1.00 86.25 105 ARG A O 1
ATOM 761 N N . ILE A 1 106 ? 2.374 0.181 -11.364 1.00 83.50 106 ILE A N 1
ATOM 762 C CA . ILE A 1 106 ? 3.592 -0.644 -11.356 1.00 83.50 106 ILE A CA 1
ATOM 763 C C . ILE A 1 106 ? 3.512 -1.777 -12.384 1.00 83.50 106 ILE A C 1
ATOM 765 O O . ILE A 1 106 ? 4.499 -2.036 -13.065 1.00 83.50 106 ILE A O 1
ATOM 769 N N . LYS A 1 107 ? 2.348 -2.416 -12.560 1.00 86.44 107 LYS A N 1
ATOM 770 C CA . LYS A 1 107 ? 2.146 -3.407 -13.634 1.00 86.44 107 LYS A CA 1
ATOM 771 C C . LYS A 1 107 ? 2.342 -2.789 -15.017 1.00 86.44 107 LYS A C 1
ATOM 773 O O . LYS A 1 107 ? 3.000 -3.395 -15.857 1.00 86.44 107 LYS A O 1
ATOM 778 N N . VAL A 1 108 ? 1.806 -1.588 -15.245 1.00 83.81 108 VAL A N 1
ATOM 779 C CA . VAL A 1 108 ? 2.005 -0.855 -16.504 1.00 83.81 108 VAL A CA 1
ATOM 780 C C . VAL A 1 108 ? 3.484 -0.519 -16.695 1.00 83.81 108 VAL A C 1
ATOM 782 O O . VAL A 1 108 ? 4.046 -0.887 -17.723 1.00 83.81 108 VAL A O 1
ATOM 785 N N . THR A 1 109 ? 4.145 0.059 -15.688 1.00 79.75 109 THR A N 1
ATOM 786 C CA . THR A 1 109 ? 5.594 0.330 -15.702 1.00 79.75 109 THR A CA 1
ATOM 787 C C . THR A 1 109 ? 6.398 -0.927 -16.044 1.00 79.75 109 THR A C 1
ATOM 789 O O . THR A 1 109 ? 7.260 -0.890 -16.914 1.00 79.75 109 THR A O 1
ATOM 792 N N . ASN A 1 110 ? 6.084 -2.068 -15.431 1.00 82.06 110 ASN A N 1
ATOM 793 C CA . ASN A 1 110 ? 6.759 -3.332 -15.720 1.00 82.06 110 ASN A CA 1
ATOM 794 C C . ASN A 1 110 ? 6.488 -3.852 -17.139 1.00 82.06 110 ASN A C 1
ATOM 796 O O . ASN A 1 110 ? 7.377 -4.446 -17.745 1.00 82.06 110 ASN A O 1
ATOM 800 N N . SER A 1 111 ? 5.292 -3.621 -17.688 1.00 80.75 111 SER A N 1
ATOM 801 C CA . SER A 1 111 ? 4.974 -3.986 -19.074 1.00 80.75 111 SER A CA 1
ATOM 802 C C . SER A 1 111 ? 5.736 -3.142 -20.100 1.00 80.75 111 SER A C 1
ATOM 804 O O . SER A 1 111 ? 6.079 -3.642 -21.166 1.00 80.75 111 SER A O 1
ATOM 806 N N . GLU A 1 112 ? 6.073 -1.893 -19.766 1.00 74.12 112 GLU A N 1
ATOM 807 C CA . GLU A 1 112 ? 6.906 -1.027 -20.612 1.00 74.12 112 GLU A CA 1
ATOM 808 C C . GLU A 1 112 ? 8.390 -1.424 -20.583 1.00 74.12 112 GLU A C 1
ATOM 810 O O . GLU A 1 112 ? 9.149 -1.037 -21.466 1.00 74.12 112 GLU A O 1
ATOM 815 N N . ILE A 1 113 ? 8.791 -2.241 -19.604 1.00 72.12 113 ILE A N 1
ATOM 816 C CA . ILE A 1 113 ? 10.141 -2.800 -19.448 1.00 72.12 113 ILE A CA 1
ATOM 817 C C . ILE A 1 113 ? 10.294 -4.141 -20.223 1.00 72.12 113 ILE A C 1
ATOM 819 O O . ILE A 1 113 ? 11.323 -4.817 -20.135 1.00 72.12 113 ILE A O 1
ATOM 823 N N . ALA A 1 114 ? 9.276 -4.552 -20.995 1.00 53.09 114 ALA A N 1
ATOM 824 C CA . ALA A 1 114 ? 9.205 -5.842 -21.685 1.00 53.09 114 ALA A CA 1
ATOM 825 C C . ALA A 1 114 ? 10.406 -6.107 -22.616 1.00 53.09 114 ALA A C 1
ATOM 827 O O . ALA A 1 114 ? 10.501 -5.581 -23.719 1.00 53.09 114 ALA A O 1
ATOM 828 N N . GLY A 1 115 ? 11.302 -6.990 -22.166 1.00 54.19 115 GLY A N 1
ATOM 829 C CA . GLY A 1 115 ? 12.480 -7.439 -22.918 1.00 54.19 115 GLY A CA 1
ATOM 830 C C . GLY A 1 115 ? 13.489 -8.232 -22.080 1.00 54.19 115 GLY A C 1
ATOM 831 O O . GLY A 1 115 ? 14.330 -8.953 -22.617 1.00 54.19 115 GLY A O 1
ATOM 832 N N . VAL A 1 116 ? 13.404 -8.161 -20.747 1.00 54.00 116 VAL A N 1
ATOM 833 C CA . VAL A 1 116 ? 14.324 -8.862 -19.841 1.00 54.00 116 VAL A CA 1
ATOM 834 C C . VAL A 1 116 ? 13.549 -9.438 -18.668 1.00 54.00 116 VAL A C 1
ATOM 836 O O . VAL A 1 116 ? 12.695 -8.765 -18.095 1.00 54.00 116 VAL A O 1
ATOM 839 N N . VAL A 1 117 ? 13.872 -10.668 -18.262 1.00 59.00 117 VAL A N 1
ATOM 840 C CA . VAL A 1 117 ? 13.504 -11.158 -16.930 1.00 59.00 117 VAL A CA 1
ATOM 841 C C . VAL A 1 117 ? 14.221 -10.268 -15.916 1.00 59.00 117 VAL A C 1
ATOM 843 O O . VAL A 1 117 ? 15.390 -10.480 -15.610 1.00 59.00 117 VAL A O 1
ATOM 846 N N . ASN A 1 118 ? 13.539 -9.222 -15.456 1.00 74.50 118 ASN A N 1
ATOM 847 C CA . ASN A 1 118 ? 14.076 -8.286 -14.487 1.00 74.50 118 ASN A CA 1
ATOM 848 C C . ASN A 1 118 ? 13.554 -8.666 -13.093 1.00 74.50 118 ASN A C 1
ATOM 850 O O . ASN A 1 118 ? 12.370 -8.515 -12.784 1.00 74.50 118 ASN A O 1
ATOM 854 N N . GLU A 1 119 ? 14.439 -9.189 -12.244 1.00 84.62 119 GLU A N 1
ATOM 855 C CA . GLU A 1 119 ? 14.098 -9.569 -10.869 1.00 84.62 119 GLU A CA 1
ATOM 856 C C . GLU A 1 119 ? 13.610 -8.367 -10.041 1.00 84.62 119 GLU A C 1
ATOM 858 O O . GLU A 1 119 ? 12.737 -8.524 -9.186 1.00 84.62 119 GLU A O 1
ATOM 863 N N . ASN A 1 120 ? 14.077 -7.149 -10.340 1.00 86.62 120 ASN A N 1
ATOM 864 C CA . ASN A 1 120 ? 13.569 -5.931 -9.711 1.00 86.62 120 ASN A CA 1
ATOM 865 C C . ASN A 1 120 ? 12.138 -5.600 -10.158 1.00 86.62 120 ASN A C 1
ATOM 867 O O . ASN A 1 120 ? 11.345 -5.163 -9.326 1.00 86.62 120 ASN A O 1
ATOM 871 N N . A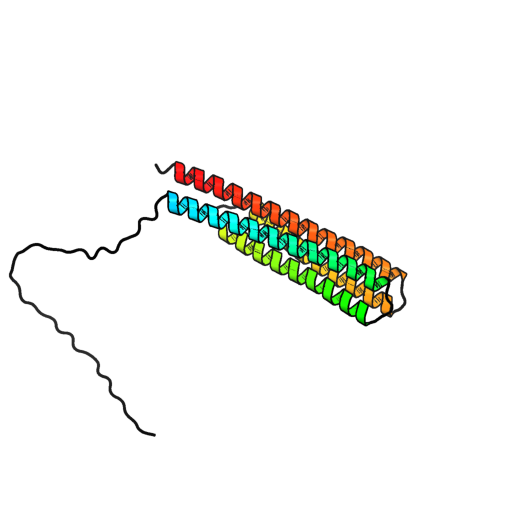LA A 1 121 ? 11.756 -5.890 -11.407 1.00 86.50 121 ALA A N 1
ATOM 872 C CA . ALA A 1 121 ? 10.369 -5.744 -11.860 1.00 86.50 121 ALA A CA 1
ATOM 873 C C . ALA A 1 121 ? 9.434 -6.720 -11.117 1.00 86.50 121 ALA A C 1
ATOM 875 O O . ALA A 1 121 ? 8.416 -6.307 -10.556 1.00 86.50 121 ALA A O 1
ATOM 876 N N . LYS A 1 122 ? 9.819 -8.000 -10.995 1.00 88.62 122 LYS A N 1
ATOM 877 C CA . LYS A 1 122 ? 9.061 -8.987 -10.195 1.00 88.62 122 LYS A CA 1
ATOM 878 C C . LYS A 1 122 ? 8.958 -8.576 -8.726 1.00 88.62 122 LYS A C 1
ATOM 880 O O . LYS A 1 122 ? 7.895 -8.688 -8.112 1.00 88.62 122 LYS A O 1
ATOM 885 N N . LYS A 1 123 ? 10.061 -8.079 -8.158 1.00 90.94 123 LYS A N 1
ATOM 886 C CA . LYS A 1 123 ? 10.099 -7.552 -6.791 1.00 90.94 123 LYS A CA 1
ATOM 887 C C . LYS A 1 123 ? 9.155 -6.359 -6.632 1.00 90.94 123 LYS A C 1
ATOM 889 O O . LYS A 1 123 ? 8.417 -6.324 -5.649 1.00 90.94 123 LYS A O 1
ATOM 894 N N . ALA A 1 124 ? 9.128 -5.432 -7.591 1.00 89.44 124 ALA A N 1
ATOM 895 C CA . ALA A 1 124 ? 8.214 -4.293 -7.595 1.00 89.44 124 ALA A CA 1
ATOM 896 C C . ALA A 1 124 ? 6.749 -4.750 -7.557 1.00 89.44 124 ALA A C 1
ATOM 898 O O . ALA A 1 124 ? 5.989 -4.314 -6.697 1.00 89.44 124 ALA A O 1
ATOM 899 N N . GLU A 1 125 ? 6.365 -5.707 -8.403 1.00 90.56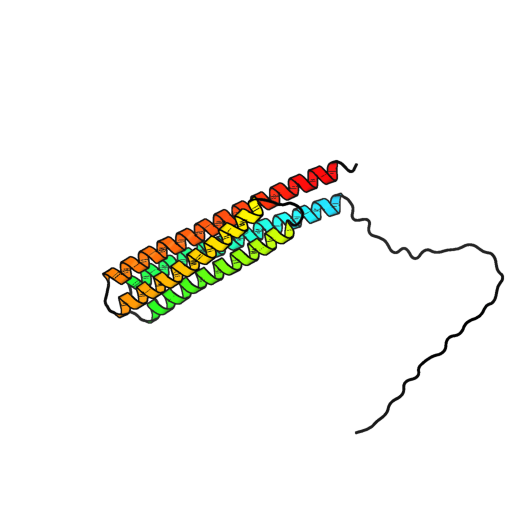 125 GLU A N 1
ATOM 900 C CA . GLU A 1 125 ? 5.017 -6.289 -8.398 1.00 90.56 125 GLU A CA 1
ATOM 901 C C . GLU A 1 125 ? 4.661 -6.973 -7.076 1.00 90.56 125 GLU A C 1
ATOM 903 O O . GLU A 1 125 ? 3.561 -6.790 -6.549 1.00 90.56 125 GLU A O 1
ATOM 908 N N . SER A 1 126 ? 5.581 -7.765 -6.521 1.00 93.44 126 SER A N 1
ATOM 909 C CA . SER A 1 126 ? 5.359 -8.440 -5.241 1.00 93.44 126 SER A CA 1
ATOM 910 C C . SER A 1 126 ? 5.155 -7.440 -4.102 1.00 93.44 126 SER A C 1
ATOM 912 O O . SER A 1 126 ? 4.281 -7.635 -3.257 1.00 93.44 126 SER A O 1
ATOM 914 N N . LEU A 1 127 ? 5.947 -6.367 -4.069 1.00 93.94 127 LEU A N 1
ATOM 915 C CA . LEU A 1 127 ? 5.836 -5.311 -3.064 1.00 93.94 127 LEU A CA 1
ATOM 916 C C . LEU A 1 127 ? 4.557 -4.487 -3.250 1.00 93.94 127 LEU A C 1
ATOM 918 O O . LEU A 1 127 ? 3.904 -4.145 -2.267 1.00 93.94 127 LEU A O 1
ATOM 922 N N . ALA A 1 128 ? 4.141 -4.239 -4.491 1.00 91.19 128 ALA A N 1
ATOM 923 C CA . ALA A 1 128 ? 2.880 -3.567 -4.775 1.00 91.19 128 ALA A CA 1
ATOM 924 C C . ALA A 1 128 ? 1.674 -4.388 -4.283 1.00 91.19 128 ALA A C 1
ATOM 926 O O . ALA A 1 128 ? 0.805 -3.864 -3.586 1.00 91.19 128 ALA A O 1
ATOM 927 N N . LYS A 1 129 ? 1.672 -5.707 -4.524 1.00 93.94 129 LYS A N 1
ATOM 928 C CA . LYS A 1 129 ? 0.667 -6.628 -3.961 1.00 93.94 129 LYS A CA 1
ATOM 929 C C . LYS A 1 129 ? 0.678 -6.625 -2.431 1.00 93.94 129 LYS A C 1
ATOM 931 O O . LYS A 1 129 ? -0.384 -6.621 -1.809 1.00 93.94 129 LYS A O 1
ATOM 936 N N . ALA A 1 130 ? 1.861 -6.594 -1.815 1.00 94.81 130 ALA A N 1
ATOM 937 C CA . ALA A 1 130 ? 1.989 -6.482 -0.363 1.00 94.81 130 ALA A CA 1
ATOM 938 C C . ALA A 1 130 ? 1.415 -5.155 0.166 1.00 94.81 130 ALA A C 1
ATOM 940 O O . ALA A 1 130 ? 0.761 -5.147 1.209 1.00 94.81 130 ALA A O 1
ATOM 941 N N . SER A 1 131 ? 1.589 -4.052 -0.571 1.00 91.44 131 SER A N 1
ATOM 942 C CA . SER A 1 131 ? 0.989 -2.754 -0.243 1.00 91.44 131 SER A CA 1
ATOM 943 C C . SER A 1 131 ? -0.543 -2.800 -0.259 1.00 91.44 131 SER A C 1
ATOM 945 O O . SER A 1 131 ? -1.189 -2.318 0.677 1.00 91.44 131 SER A O 1
ATOM 947 N N . VAL A 1 132 ? -1.133 -3.456 -1.264 1.00 93.81 132 VAL A N 1
ATOM 948 C CA . VAL A 1 132 ? -2.589 -3.669 -1.350 1.00 93.81 132 VAL A CA 1
ATOM 949 C C . VAL A 1 132 ? -3.093 -4.525 -0.192 1.00 93.81 132 VAL A C 1
ATOM 951 O O . VAL A 1 132 ? -4.060 -4.154 0.473 1.00 93.81 132 VAL A O 1
ATOM 954 N N . ALA A 1 133 ? -2.426 -5.645 0.094 1.00 95.94 133 ALA A N 1
ATOM 955 C CA . ALA A 1 133 ? -2.802 -6.522 1.200 1.00 95.94 133 ALA A CA 1
ATOM 956 C C . ALA A 1 133 ? -2.756 -5.790 2.555 1.00 95.94 133 ALA A C 1
ATOM 958 O O . ALA A 1 133 ? -3.701 -5.881 3.336 1.00 95.94 133 ALA A O 1
ATOM 959 N N . ALA A 1 134 ? -1.702 -5.010 2.805 1.00 94.38 134 ALA A N 1
ATOM 960 C CA . ALA A 1 134 ? -1.570 -4.216 4.023 1.00 94.38 134 ALA A CA 1
ATOM 961 C C . ALA A 1 134 ? -2.613 -3.085 4.112 1.00 94.38 134 ALA A C 1
ATOM 963 O O . ALA A 1 134 ? -3.127 -2.810 5.192 1.00 94.38 134 ALA A O 1
ATOM 964 N N . SER A 1 135 ? -2.989 -2.468 2.988 1.00 91.19 135 SER A N 1
ATOM 965 C CA . SER A 1 135 ? -4.046 -1.443 2.965 1.00 91.19 135 SER A CA 1
ATOM 966 C C . SER A 1 135 ? -5.425 -2.026 3.276 1.00 91.19 135 SER A C 1
ATOM 968 O O . SER A 1 135 ? -6.213 -1.408 3.990 1.00 91.19 135 SER A O 1
ATOM 970 N N . ARG A 1 136 ? -5.707 -3.241 2.791 1.00 93.56 136 ARG A N 1
ATOM 971 C CA . ARG A 1 136 ? -6.930 -3.982 3.135 1.00 93.56 136 ARG A CA 1
ATOM 972 C C . ARG A 1 136 ? -6.984 -4.352 4.611 1.00 93.56 136 ARG A C 1
ATOM 974 O O . ARG A 1 136 ? -8.034 -4.205 5.231 1.00 93.56 136 ARG A O 1
ATOM 981 N N . ASP A 1 137 ? -5.862 -4.794 5.178 1.00 94.56 137 ASP A N 1
ATOM 982 C CA . ASP A 1 137 ? -5.763 -5.054 6.618 1.00 94.56 137 ASP A CA 1
ATOM 983 C C . ASP A 1 137 ? -6.000 -3.766 7.424 1.00 94.56 137 ASP A C 1
ATOM 985 O O . ASP A 1 137 ? -6.809 -3.760 8.349 1.00 94.56 137 ASP A O 1
ATOM 989 N N . ALA A 1 138 ? -5.410 -2.639 7.007 1.00 89.94 138 ALA A N 1
ATOM 990 C CA . ALA A 1 138 ? -5.649 -1.341 7.640 1.00 89.94 138 ALA A CA 1
ATOM 991 C C . ALA A 1 138 ? -7.142 -0.976 7.658 1.00 89.94 138 ALA A C 1
ATOM 993 O O . ALA A 1 138 ? -7.674 -0.626 8.711 1.00 89.94 138 ALA A O 1
ATOM 994 N N . LEU A 1 139 ? -7.841 -1.141 6.529 1.00 91.81 139 LEU A N 1
ATOM 995 C CA . LEU A 1 139 ? -9.285 -0.917 6.439 1.00 91.81 139 LEU A CA 1
ATOM 996 C C . LEU A 1 139 ? -10.081 -1.837 7.373 1.00 91.81 139 LEU A C 1
ATOM 998 O O . LEU A 1 139 ? -10.968 -1.371 8.094 1.00 91.81 139 LEU A O 1
ATOM 1002 N N . ALA A 1 140 ? -9.763 -3.132 7.391 1.00 93.69 140 ALA A N 1
ATOM 1003 C CA . ALA A 1 140 ? -10.432 -4.095 8.259 1.00 93.69 140 ALA A CA 1
ATOM 1004 C C . ALA A 1 140 ? -10.256 -3.741 9.746 1.00 93.69 140 ALA A C 1
ATOM 1006 O O . ALA A 1 140 ? -11.219 -3.784 10.515 1.00 93.69 140 ALA A O 1
ATOM 1007 N N . LYS A 1 141 ? -9.052 -3.323 10.151 1.00 94.25 141 LYS A N 1
ATOM 1008 C CA . LYS A 1 141 ? -8.761 -2.917 11.532 1.00 94.25 141 LYS A CA 1
ATOM 1009 C C . LYS A 1 141 ? -9.381 -1.570 11.902 1.00 94.25 141 LYS A C 1
ATOM 1011 O O . LYS A 1 141 ? -9.893 -1.429 13.011 1.00 94.25 141 LYS A O 1
ATOM 1016 N N . THR A 1 142 ? -9.458 -0.610 10.978 1.00 90.44 142 THR A N 1
ATOM 1017 C CA . THR A 1 142 ? -10.240 0.620 11.189 1.00 90.44 142 THR A CA 1
ATOM 1018 C C . THR A 1 142 ? -11.718 0.299 11.415 1.00 90.44 142 THR A C 1
ATOM 1020 O O . THR A 1 142 ? -12.316 0.824 12.354 1.00 90.44 142 THR A O 1
ATOM 1023 N N . LYS A 1 143 ? -12.296 -0.619 10.628 1.00 91.25 143 LYS A N 1
ATOM 1024 C CA . LYS A 1 143 ? -13.678 -1.078 10.823 1.00 91.25 143 LYS A CA 1
ATOM 1025 C C . LYS A 1 143 ? -13.879 -1.709 12.201 1.00 91.25 143 LYS A C 1
ATOM 1027 O O . LYS A 1 143 ? -14.811 -1.334 12.909 1.00 91.25 143 LYS A O 1
ATOM 1032 N N . ALA A 1 144 ? -12.976 -2.600 12.608 1.00 92.06 144 ALA A N 1
ATOM 1033 C CA . ALA A 1 144 ? -13.016 -3.220 13.931 1.00 92.06 144 ALA A CA 1
ATOM 1034 C C . ALA A 1 144 ? -12.929 -2.180 15.063 1.00 92.06 144 ALA A C 1
ATOM 1036 O O . ALA A 1 144 ? -13.658 -2.281 16.049 1.00 92.06 144 ALA A O 1
ATOM 1037 N N . SER A 1 145 ? -12.099 -1.143 14.902 1.00 90.75 145 SER A N 1
ATOM 1038 C CA . SER A 1 145 ? -11.997 -0.038 15.863 1.00 90.75 145 SER A CA 1
ATOM 1039 C C . SER A 1 145 ? -13.316 0.725 16.007 1.00 90.75 145 SER A C 1
ATOM 1041 O O . SER A 1 145 ? -13.798 0.941 17.121 1.00 90.75 145 SER A O 1
ATOM 1043 N N . VAL A 1 146 ? -13.949 1.065 14.881 1.00 88.50 146 VAL A N 1
ATOM 1044 C CA . VAL A 1 146 ? -15.252 1.744 14.847 1.00 88.50 146 VAL A CA 1
ATOM 1045 C C . VAL A 1 146 ? -16.349 0.896 15.504 1.00 88.50 146 VAL A C 1
ATOM 1047 O O . VAL A 1 146 ? -17.147 1.423 16.284 1.00 88.50 146 VAL A O 1
ATOM 1050 N N . GLU A 1 147 ? -16.385 -0.408 15.221 1.00 90.62 147 GLU A N 1
ATOM 1051 C CA . GLU A 1 147 ? -17.357 -1.345 15.798 1.00 90.62 147 GLU A CA 1
ATOM 1052 C C . GLU A 1 147 ? -17.171 -1.523 17.310 1.00 90.62 147 GLU A C 1
ATOM 1054 O O . GLU A 1 147 ? -18.151 -1.498 18.056 1.00 90.62 147 GLU A O 1
ATOM 1059 N N . ALA A 1 148 ? -15.928 -1.654 17.779 1.00 89.31 148 ALA A N 1
ATOM 1060 C CA . ALA A 1 148 ? -15.614 -1.710 19.204 1.00 89.31 148 ALA A CA 1
ATOM 1061 C C . ALA A 1 148 ? -16.018 -0.411 19.919 1.00 89.31 148 ALA A C 1
ATOM 1063 O O . ALA A 1 148 ? -16.684 -0.450 20.954 1.00 89.31 148 ALA A O 1
ATOM 1064 N N . GLY A 1 149 ? -15.722 0.746 19.319 1.00 85.94 149 GLY A N 1
ATOM 1065 C CA . GLY A 1 149 ? -16.136 2.047 19.846 1.00 85.94 149 GLY A CA 1
ATOM 1066 C C . GLY A 1 149 ? -17.657 2.235 19.871 1.00 85.94 149 GLY A C 1
ATOM 1067 O O . GLY A 1 149 ? -18.180 2.910 20.753 1.00 85.94 149 GLY A O 1
ATOM 1068 N N . ALA A 1 150 ? -18.401 1.633 18.938 1.00 85.94 150 ALA A N 1
ATOM 1069 C CA . ALA A 1 150 ? -19.867 1.614 18.973 1.00 85.94 150 ALA A CA 1
ATOM 1070 C C . ALA A 1 150 ? -20.432 0.731 20.101 1.00 85.94 150 ALA A C 1
ATOM 1072 O O . ALA A 1 150 ? -21.525 0.998 20.591 1.00 85.94 150 ALA A O 1
ATOM 1073 N N . LYS A 1 151 ? -19.677 -0.281 20.539 1.00 88.44 151 LYS A N 1
ATOM 1074 C CA . LYS A 1 151 ? -19.997 -1.139 21.692 1.00 88.44 151 LYS A CA 1
ATOM 1075 C C . LYS A 1 151 ? -19.472 -0.578 23.020 1.00 88.44 151 LYS A C 1
ATOM 1077 O O . LYS A 1 151 ? -19.517 -1.277 24.027 1.00 88.44 151 LYS A O 1
ATOM 1082 N N . SER A 1 152 ? -18.964 0.657 23.025 1.00 85.81 152 SER A N 1
ATOM 1083 C CA . SER A 1 152 ? -18.319 1.292 24.183 1.00 85.81 152 SER A CA 1
ATOM 1084 C C . SER A 1 152 ? -17.099 0.527 24.724 1.00 85.81 152 SER A C 1
ATOM 1086 O O . SER A 1 152 ? -16.695 0.735 25.866 1.00 85.81 152 SER A O 1
ATOM 1088 N N . ASP A 1 153 ? -16.472 -0.322 23.904 1.00 89.69 153 ASP A N 1
ATOM 1089 C CA . ASP A 1 153 ? -15.236 -1.023 24.249 1.00 89.69 153 ASP A CA 1
ATOM 1090 C C . ASP A 1 153 ? -14.024 -0.189 23.814 1.00 89.69 153 ASP A C 1
ATOM 1092 O O . ASP A 1 153 ? -13.471 -0.330 22.718 1.00 89.69 153 ASP A O 1
ATOM 1096 N N . ALA A 1 154 ? -13.621 0.732 24.688 1.00 87.19 154 ALA A N 1
ATOM 1097 C CA . ALA A 1 154 ? -12.521 1.651 24.416 1.00 87.19 154 ALA A CA 1
ATOM 1098 C C . ALA A 1 154 ? -11.156 0.947 24.303 1.00 87.19 154 ALA A C 1
ATOM 1100 O O . ALA A 1 154 ? -10.270 1.446 23.606 1.00 87.19 154 ALA A O 1
ATOM 1101 N N . ALA A 1 155 ? -10.964 -0.185 24.987 1.00 90.44 155 ALA A N 1
ATOM 1102 C CA . ALA A 1 155 ? -9.708 -0.926 24.948 1.00 90.44 155 ALA A CA 1
ATOM 1103 C C . ALA A 1 155 ? -9.550 -1.642 23.601 1.00 90.44 155 ALA A C 1
ATOM 1105 O O . ALA A 1 155 ? -8.526 -1.469 22.935 1.00 90.44 155 ALA A O 1
ATOM 1106 N N . ALA A 1 156 ? -10.589 -2.355 23.155 1.00 91.12 156 ALA A N 1
ATOM 1107 C CA . ALA A 1 156 ? -10.594 -2.999 21.846 1.00 91.12 156 ALA A CA 1
ATOM 1108 C C . ALA A 1 156 ? -10.531 -1.973 20.704 1.00 91.12 156 ALA A C 1
ATOM 1110 O O . ALA A 1 156 ? -9.791 -2.174 19.740 1.00 91.12 156 ALA A O 1
ATOM 1111 N N . ALA A 1 157 ? -11.223 -0.833 20.831 1.00 88.38 157 ALA A N 1
ATOM 1112 C CA . ALA A 1 157 ? -11.167 0.235 19.833 1.00 88.38 157 ALA A CA 1
ATOM 1113 C C . ALA A 1 157 ? -9.745 0.788 19.651 1.00 88.38 157 ALA A C 1
ATOM 1115 O O . ALA A 1 157 ? -9.286 0.955 18.518 1.00 88.38 157 ALA A O 1
ATOM 1116 N N . LYS A 1 158 ? -9.028 1.030 20.758 1.00 90.44 158 LYS A N 1
ATOM 1117 C CA . LYS A 1 158 ? -7.631 1.491 20.748 1.00 90.44 158 LYS A CA 1
ATOM 1118 C C . LYS A 1 158 ? -6.682 0.459 20.151 1.00 90.44 158 LYS A C 1
ATOM 1120 O O . LYS A 1 158 ? -5.839 0.826 19.337 1.00 90.44 158 LYS A O 1
ATOM 1125 N N . ALA A 1 159 ? -6.827 -0.809 20.533 1.00 93.25 159 ALA A N 1
ATOM 1126 C CA . ALA A 1 159 ? -5.999 -1.887 20.002 1.00 93.25 159 ALA A CA 1
ATOM 1127 C C . ALA A 1 159 ? -6.158 -2.006 18.477 1.00 93.25 159 ALA A C 1
ATOM 1129 O O . ALA A 1 159 ? -5.173 -1.948 17.746 1.00 93.25 159 ALA A O 1
ATOM 1130 N N . ALA A 1 160 ? -7.400 -2.047 17.987 1.00 91.94 160 ALA A N 1
ATOM 1131 C CA . ALA A 1 160 ? -7.683 -2.126 16.558 1.00 91.94 160 ALA A CA 1
ATOM 1132 C C . ALA A 1 160 ? -7.207 -0.879 15.786 1.00 91.94 160 ALA A C 1
ATOM 1134 O O . ALA A 1 160 ? -6.699 -0.999 14.673 1.00 91.94 160 ALA A O 1
ATOM 1135 N N . ALA A 1 161 ? -7.306 0.320 16.371 1.00 89.81 161 ALA A N 1
ATOM 1136 C CA . ALA A 1 161 ? -6.775 1.538 15.754 1.00 89.81 161 ALA A CA 1
ATOM 1137 C C . ALA A 1 161 ? -5.243 1.512 15.621 1.00 89.81 161 ALA A C 1
ATOM 1139 O O . ALA A 1 161 ? -4.713 1.916 14.587 1.00 89.81 161 ALA A O 1
ATOM 1140 N N . LEU A 1 162 ? -4.533 1.008 16.636 1.00 92.81 162 LEU A N 1
ATOM 1141 C CA . LEU A 1 162 ? -3.078 0.849 16.584 1.00 92.81 162 LEU A CA 1
ATOM 1142 C C . LEU A 1 162 ? -2.664 -0.163 15.508 1.00 92.81 162 LEU A C 1
ATOM 1144 O O . LEU A 1 162 ? -1.726 0.080 14.751 1.00 92.81 162 LEU A O 1
ATOM 1148 N N . GLU A 1 163 ? -3.378 -1.283 15.409 1.00 94.56 163 GLU A N 1
ATOM 1149 C CA . GLU A 1 163 ? -3.146 -2.279 14.360 1.00 94.56 163 GLU A CA 1
ATOM 1150 C C . GLU A 1 163 ? -3.422 -1.708 12.962 1.00 94.56 163 GLU A C 1
ATOM 1152 O O . GLU A 1 163 ? -2.649 -1.961 12.036 1.00 94.56 163 GLU A O 1
ATOM 1157 N N . ALA A 1 164 ? -4.462 -0.880 12.814 1.00 90.56 164 ALA A N 1
ATOM 1158 C CA . ALA A 1 164 ? -4.746 -0.173 11.568 1.00 90.56 164 ALA A CA 1
ATOM 1159 C C . ALA A 1 164 ? -3.611 0.788 11.178 1.00 90.56 164 ALA A C 1
ATOM 1161 O O . ALA A 1 164 ? -3.205 0.821 10.018 1.00 90.56 164 ALA A O 1
ATOM 1162 N N . GLU A 1 165 ? -3.058 1.535 12.140 1.00 91.94 165 GLU A N 1
ATOM 1163 C CA . GLU A 1 165 ? -1.902 2.414 11.918 1.00 91.94 165 GLU A CA 1
ATOM 1164 C C . GLU A 1 165 ? -0.665 1.622 11.469 1.00 91.94 165 GLU A C 1
ATOM 1166 O O . GLU A 1 165 ? 0.004 1.998 10.504 1.00 91.94 165 GLU A O 1
ATOM 1171 N N . GLN A 1 166 ? -0.383 0.489 12.112 1.00 94.62 166 GLN A N 1
ATOM 1172 C CA . GLN A 1 166 ? 0.728 -0.378 11.719 1.00 94.62 166 GLN A CA 1
ATOM 1173 C C . GLN A 1 166 ? 0.549 -0.937 10.302 1.00 94.62 166 GLN A C 1
ATOM 1175 O O . GLN A 1 166 ? 1.506 -0.954 9.525 1.00 94.62 166 GLN A O 1
ATOM 1180 N N . ALA A 1 167 ? -0.659 -1.378 9.949 1.00 94.06 167 ALA A N 1
ATOM 1181 C CA . ALA A 1 167 ? -0.971 -1.885 8.618 1.00 94.06 167 ALA A CA 1
ATOM 1182 C C . ALA A 1 167 ? -0.872 -0.785 7.543 1.00 94.06 167 ALA A C 1
ATOM 1184 O O . ALA A 1 167 ? -0.252 -1.002 6.501 1.00 94.06 167 ALA A O 1
ATOM 1185 N N . ALA A 1 168 ? -1.368 0.425 7.823 1.00 90.19 168 ALA A N 1
ATOM 1186 C CA . ALA A 1 168 ? -1.244 1.572 6.922 1.00 90.19 168 ALA A CA 1
ATOM 1187 C C . ALA A 1 168 ? 0.228 1.956 6.681 1.00 90.19 168 ALA A C 1
ATOM 1189 O O . ALA A 1 168 ? 0.638 2.190 5.543 1.00 90.19 168 ALA A O 1
ATOM 1190 N N . ASN A 1 169 ? 1.057 1.948 7.730 1.00 92.00 169 ASN A N 1
ATOM 1191 C CA . ASN A 1 169 ? 2.494 2.199 7.599 1.00 92.00 169 ASN A CA 1
ATOM 1192 C C . ASN A 1 169 ? 3.194 1.109 6.771 1.00 92.00 169 ASN A C 1
ATOM 1194 O O . ASN A 1 169 ? 4.000 1.431 5.900 1.00 92.00 169 ASN A O 1
ATOM 1198 N N . LYS A 1 170 ? 2.847 -0.172 6.973 1.00 93.94 170 LYS A N 1
ATOM 1199 C CA . LYS A 1 170 ? 3.351 -1.277 6.136 1.00 93.94 170 LYS A CA 1
ATOM 1200 C C . LYS A 1 170 ? 2.970 -1.094 4.668 1.00 93.94 170 LYS A C 1
ATOM 1202 O O . LYS A 1 170 ? 3.812 -1.313 3.800 1.00 93.94 170 LYS A O 1
ATOM 1207 N N . ALA A 1 171 ? 1.740 -0.661 4.390 1.00 90.31 171 ALA A N 1
ATOM 1208 C CA . ALA A 1 171 ? 1.289 -0.385 3.032 1.00 90.31 171 ALA A CA 1
ATOM 1209 C C . ALA A 1 171 ? 2.120 0.714 2.359 1.00 90.31 171 ALA A C 1
ATOM 1211 O O . ALA A 1 171 ? 2.590 0.528 1.233 1.00 90.31 171 ALA A O 1
ATOM 1212 N N . ALA A 1 172 ? 2.351 1.821 3.068 1.00 90.69 172 ALA A N 1
ATOM 1213 C CA . ALA A 1 172 ? 3.177 2.927 2.597 1.00 90.69 172 ALA A CA 1
ATOM 1214 C C . ALA A 1 172 ? 4.626 2.492 2.328 1.00 90.69 172 ALA A C 1
ATOM 1216 O O . ALA A 1 172 ? 5.163 2.768 1.256 1.00 90.69 172 ALA A O 1
ATOM 1217 N N . SER A 1 173 ? 5.249 1.763 3.261 1.00 93.94 173 SER A N 1
ATOM 1218 C CA . SER A 1 173 ? 6.606 1.238 3.076 1.00 93.94 173 SER A CA 1
ATOM 1219 C C . SER A 1 173 ? 6.697 0.301 1.872 1.00 93.94 173 SER A C 1
ATOM 1221 O O . SER A 1 173 ? 7.607 0.443 1.060 1.00 93.94 173 SER A O 1
ATOM 1223 N N . ALA A 1 174 ? 5.738 -0.614 1.714 1.00 93.06 174 ALA A N 1
ATOM 1224 C CA . ALA A 1 174 ? 5.713 -1.535 0.585 1.00 93.06 174 ALA A CA 1
ATOM 1225 C C . ALA A 1 174 ? 5.561 -0.801 -0.759 1.00 93.06 174 ALA A C 1
ATOM 1227 O O . ALA A 1 174 ? 6.259 -1.144 -1.707 1.00 93.06 174 ALA A O 1
ATOM 1228 N N . ALA A 1 175 ? 4.730 0.245 -0.838 1.00 89.56 175 ALA A N 1
ATOM 1229 C CA . ALA A 1 175 ? 4.580 1.048 -2.055 1.00 89.56 175 ALA A CA 1
ATOM 1230 C C . ALA A 1 175 ? 5.864 1.810 -2.423 1.00 89.56 175 ALA A C 1
ATOM 1232 O O . ALA A 1 175 ? 6.256 1.833 -3.588 1.00 89.56 175 ALA A O 1
ATOM 1233 N N . VAL A 1 176 ? 6.551 2.391 -1.433 1.00 91.44 176 VAL A N 1
ATOM 1234 C CA . VAL A 1 176 ? 7.840 3.072 -1.643 1.00 91.44 176 VAL A CA 1
ATOM 1235 C C . VAL A 1 176 ? 8.903 2.097 -2.142 1.00 91.44 176 VAL A C 1
ATOM 1237 O O . VAL A 1 176 ? 9.606 2.391 -3.106 1.00 91.44 176 VAL A O 1
ATOM 1240 N N . GLU A 1 177 ? 9.018 0.924 -1.523 1.00 93.12 177 GLU A N 1
ATOM 1241 C CA . GLU A 1 177 ? 9.979 -0.091 -1.964 1.00 93.12 177 GLU A CA 1
ATOM 1242 C C . GLU A 1 177 ? 9.627 -0.654 -3.347 1.00 93.12 177 GLU A C 1
ATOM 1244 O O . GLU A 1 177 ? 10.524 -0.943 -4.140 1.00 93.12 177 GLU A O 1
ATOM 1249 N N . ALA A 1 178 ? 8.337 -0.760 -3.673 1.00 89.69 178 ALA A N 1
ATOM 1250 C CA . ALA A 1 178 ? 7.885 -1.166 -4.996 1.00 89.69 178 ALA A CA 1
ATOM 1251 C C . ALA A 1 178 ? 8.285 -0.141 -6.070 1.00 89.69 178 ALA A C 1
ATOM 1253 O O . ALA A 1 178 ? 8.823 -0.517 -7.109 1.00 89.69 178 ALA A O 1
ATOM 1254 N N . SER A 1 179 ? 8.101 1.152 -5.786 1.00 87.69 179 SER A N 1
ATOM 1255 C CA . SER A 1 179 ? 8.532 2.252 -6.657 1.00 87.69 179 SER A CA 1
ATOM 1256 C C . SER A 1 179 ? 10.047 2.253 -6.879 1.00 87.69 179 SER A C 1
ATOM 1258 O O . SER A 1 179 ? 10.499 2.291 -8.023 1.00 87.69 179 SER A O 1
ATOM 1260 N N . LYS A 1 180 ? 10.844 2.091 -5.814 1.00 90.38 180 LYS A N 1
ATOM 1261 C CA . LYS A 1 180 ? 12.308 1.966 -5.929 1.00 90.38 180 LYS A CA 1
ATOM 1262 C C . LYS A 1 180 ? 12.718 0.773 -6.788 1.00 90.38 180 LYS A C 1
ATOM 1264 O O . LYS A 1 180 ? 13.608 0.897 -7.624 1.00 90.38 180 LYS A O 1
ATOM 1269 N N . ALA A 1 181 ? 12.087 -0.383 -6.585 1.00 90.06 181 ALA A N 1
ATOM 1270 C CA . ALA A 1 181 ? 12.375 -1.580 -7.368 1.00 90.06 181 ALA A CA 1
ATOM 1271 C C . ALA A 1 181 ? 12.027 -1.377 -8.854 1.00 90.06 181 ALA A C 1
ATOM 1273 O O . ALA A 1 181 ? 12.819 -1.750 -9.717 1.00 90.06 181 ALA A O 1
ATOM 1274 N N . ALA A 1 182 ? 10.912 -0.707 -9.158 1.00 86.69 182 ALA A N 1
ATOM 1275 C CA . ALA A 1 182 ? 10.541 -0.350 -10.525 1.00 86.69 182 ALA A CA 1
ATOM 1276 C C . ALA A 1 182 ? 11.551 0.620 -11.172 1.00 86.69 182 ALA A C 1
ATOM 1278 O O . ALA A 1 182 ? 11.945 0.417 -12.318 1.00 86.69 182 ALA A O 1
ATOM 1279 N N . ALA A 1 183 ? 12.039 1.622 -10.433 1.00 86.88 183 ALA A N 1
ATOM 1280 C CA . ALA A 1 183 ? 13.062 2.555 -10.920 1.00 86.88 183 ALA A CA 1
ATOM 1281 C C . ALA A 1 183 ? 14.398 1.852 -11.224 1.00 86.88 183 ALA A C 1
ATOM 1283 O O . ALA A 1 183 ? 15.027 2.094 -12.258 1.00 86.88 183 ALA A O 1
ATOM 1284 N N . VAL A 1 184 ? 14.823 0.926 -10.355 1.00 88.44 184 VAL A N 1
ATOM 1285 C CA . VAL A 1 184 ? 16.006 0.091 -10.614 1.00 88.44 184 VAL A CA 1
ATOM 1286 C C . VAL A 1 184 ? 15.793 -0.761 -11.863 1.00 88.44 184 VAL A C 1
ATOM 1288 O O . VAL A 1 184 ? 16.679 -0.800 -12.717 1.00 88.44 184 VAL A O 1
ATOM 1291 N N . ALA A 1 185 ? 14.614 -1.374 -12.008 1.00 86.19 185 ALA A N 1
ATOM 1292 C CA . ALA A 1 185 ? 14.290 -2.178 -13.178 1.00 86.19 185 ALA A CA 1
ATOM 1293 C C . ALA A 1 185 ? 14.372 -1.360 -14.477 1.00 86.19 185 ALA A C 1
ATOM 1295 O O . ALA A 1 185 ? 15.025 -1.782 -15.431 1.00 86.19 185 ALA A O 1
ATOM 1296 N N . ALA A 1 186 ? 13.798 -0.154 -14.487 1.00 84.00 186 ALA A N 1
ATOM 1297 C CA . ALA A 1 186 ? 13.860 0.753 -15.628 1.00 84.00 186 ALA A CA 1
ATOM 1298 C C . ALA A 1 186 ? 15.310 1.131 -15.987 1.00 84.00 186 ALA A C 1
ATOM 1300 O O . ALA A 1 186 ? 15.714 1.063 -17.148 1.00 84.00 186 ALA A O 1
ATOM 1301 N N . LYS A 1 187 ? 16.136 1.463 -14.988 1.00 84.38 187 LYS A N 1
ATOM 1302 C CA . LYS A 1 187 ? 17.548 1.822 -15.192 1.00 84.38 187 LYS A CA 1
ATOM 1303 C C . LYS A 1 187 ? 18.391 0.666 -15.731 1.00 84.38 187 LYS A C 1
ATOM 1305 O O . LYS A 1 187 ? 19.290 0.891 -16.542 1.00 84.38 187 LYS A O 1
ATOM 1310 N N . GLU A 1 188 ? 18.163 -0.550 -15.248 1.00 84.81 188 GLU A N 1
ATOM 1311 C CA . GLU A 1 188 ? 18.863 -1.745 -15.730 1.00 84.81 188 GLU A CA 1
ATOM 1312 C C . GLU A 1 188 ? 18.498 -2.058 -17.180 1.00 84.81 188 GLU A C 1
ATOM 1314 O O . GLU A 1 188 ? 19.388 -2.347 -17.981 1.00 84.81 188 GLU A O 1
ATOM 1319 N N . THR A 1 189 ? 17.222 -1.914 -17.533 1.00 83.25 189 THR A N 1
ATOM 1320 C CA . THR A 1 189 ? 16.751 -2.098 -18.907 1.00 83.25 189 THR A CA 1
ATOM 1321 C C . THR A 1 189 ? 17.346 -1.060 -19.848 1.00 83.25 189 THR A C 1
ATOM 1323 O O . THR A 1 189 ? 17.918 -1.448 -20.862 1.00 83.25 189 THR A O 1
ATOM 1326 N N . TRP A 1 190 ? 17.368 0.222 -19.462 1.00 81.31 190 TRP A N 1
ATOM 1327 C CA . TRP A 1 190 ? 18.057 1.267 -20.229 1.00 81.31 190 TRP A CA 1
ATOM 1328 C C . TRP A 1 190 ? 19.517 0.905 -20.520 1.00 81.31 190 TRP A C 1
ATOM 1330 O O . TRP A 1 190 ? 19.975 0.972 -21.657 1.00 81.31 190 TRP A O 1
ATOM 1340 N N . LYS A 1 191 ? 20.272 0.504 -19.487 1.00 82.31 191 LYS A N 1
ATOM 1341 C CA . LYS A 1 191 ? 21.685 0.131 -19.646 1.00 82.31 191 LYS A CA 1
ATOM 1342 C C . LYS A 1 191 ? 21.861 -1.038 -20.608 1.00 82.31 191 LYS A C 1
ATOM 1344 O O . LYS A 1 191 ? 22.808 -1.035 -21.388 1.00 82.31 191 LYS A O 1
ATOM 1349 N N . LYS A 1 192 ? 20.977 -2.033 -20.535 1.00 79.88 192 LYS A N 1
ATOM 1350 C CA . LYS A 1 192 ? 21.021 -3.191 -21.423 1.00 79.88 192 LYS A CA 1
ATOM 1351 C C . LYS A 1 192 ? 20.744 -2.781 -22.871 1.00 79.88 192 LYS A C 1
ATOM 1353 O O . LYS A 1 192 ? 21.561 -3.085 -23.731 1.00 79.88 192 LYS A O 1
ATOM 1358 N N . GLU A 1 193 ? 19.675 -2.025 -23.115 1.00 76.81 193 GLU A N 1
ATOM 1359 C CA . GLU A 1 193 ? 19.322 -1.534 -24.453 1.00 76.81 193 GLU A CA 1
ATOM 1360 C C . GLU A 1 193 ? 20.439 -0.676 -25.065 1.00 76.81 193 GLU A C 1
ATOM 1362 O O . GLU A 1 193 ? 20.754 -0.823 -26.245 1.00 76.81 193 GLU A O 1
ATOM 1367 N N . MET A 1 194 ? 21.102 0.174 -24.268 1.00 78.31 194 MET A N 1
ATOM 1368 C CA . MET A 1 194 ? 22.258 0.959 -24.727 1.00 78.31 194 MET A CA 1
ATOM 1369 C C . MET A 1 194 ? 23.478 0.096 -25.071 1.00 78.31 194 MET A C 1
ATOM 1371 O O . MET A 1 194 ? 24.211 0.427 -26.001 1.00 78.31 194 MET A O 1
ATOM 1375 N N . ASN A 1 195 ? 23.713 -0.991 -24.333 1.00 76.69 195 ASN A N 1
ATOM 1376 C CA . ASN A 1 195 ? 24.826 -1.901 -24.603 1.00 76.69 195 ASN A CA 1
ATOM 1377 C C . ASN A 1 195 ? 24.569 -2.760 -25.851 1.00 76.69 195 ASN A C 1
ATOM 1379 O O . ASN A 1 195 ? 25.490 -2.984 -26.628 1.00 76.69 195 ASN A O 1
ATOM 1383 N N . GLU A 1 196 ? 23.331 -3.213 -26.061 1.00 68.94 196 GLU A N 1
ATOM 1384 C CA . GLU A 1 196 ? 22.948 -4.032 -27.220 1.00 68.94 196 GLU A CA 1
ATOM 1385 C C . GLU A 1 196 ? 22.901 -3.203 -28.514 1.00 68.94 196 GLU A C 1
ATOM 1387 O O . GLU A 1 196 ? 23.404 -3.643 -29.545 1.00 68.94 196 GLU A O 1
ATOM 1392 N N . THR A 1 197 ? 22.405 -1.961 -28.458 1.00 62.00 197 THR A N 1
ATOM 1393 C CA . THR A 1 197 ? 22.421 -1.037 -29.613 1.00 62.00 197 THR A CA 1
ATOM 1394 C C . THR A 1 197 ? 23.798 -0.442 -29.921 1.00 62.00 197 THR A C 1
ATOM 1396 O O . THR A 1 197 ? 23.956 0.183 -30.961 1.00 62.00 197 THR A O 1
ATOM 1399 N N . GLY A 1 198 ? 24.790 -0.598 -29.038 1.00 56.75 198 GLY A N 1
ATOM 1400 C CA . GLY A 1 198 ? 26.184 -0.201 -29.284 1.00 56.75 198 GLY A CA 1
ATOM 1401 C C . GLY A 1 198 ? 27.071 -1.320 -29.846 1.00 56.75 198 GLY A C 1
ATOM 1402 O O . GLY A 1 198 ? 28.229 -1.069 -30.156 1.00 56.75 198 GLY A O 1
ATOM 1403 N N . GLN A 1 199 ? 26.554 -2.549 -29.945 1.00 47.44 199 GLN A N 1
ATOM 1404 C CA . GLN A 1 199 ? 27.252 -3.712 -30.513 1.00 47.44 199 GLN A CA 1
ATOM 1405 C C . GLN A 1 199 ? 26.798 -4.052 -31.943 1.00 47.44 199 GLN A C 1
ATOM 1407 O O . GLN A 1 199 ? 27.304 -5.010 -32.523 1.00 47.44 199 GLN A O 1
ATOM 1412 N N . GLN A 1 200 ? 25.836 -3.306 -32.496 1.00 44.78 200 GLN A N 1
ATOM 1413 C CA . GLN A 1 200 ? 25.312 -3.494 -33.854 1.00 44.78 200 GLN A CA 1
ATOM 1414 C C . GLN A 1 200 ? 25.909 -2.525 -34.895 1.00 44.78 200 GLN A C 1
ATOM 1416 O O . GLN A 1 200 ? 25.436 -2.527 -36.030 1.00 44.78 200 GLN A O 1
ATOM 1421 N N . ASP A 1 201 ? 26.938 -1.752 -34.525 1.00 41.28 201 ASP A N 1
ATOM 1422 C CA . ASP A 1 201 ? 27.706 -0.873 -35.424 1.00 41.28 201 ASP A CA 1
ATOM 1423 C C . ASP A 1 201 ? 29.003 -1.546 -35.915 1.00 41.28 201 ASP A C 1
ATOM 1425 O O . ASP A 1 201 ? 29.744 -2.104 -35.068 1.00 41.28 201 ASP A O 1
#